Protein AF-A0A8D9CTB0-F1 (afdb_monomer)

Secondary structure (DSSP, 8-state):
----------------------TT-----PPP------------HHHHHHHHHHHHTSTTTTTT-HHHHHT--TTS-EEHHHHHTSHHHHTT---HHHHHHHHTT-SSEEEETTEEEETTTGGGTPPPHHHHHHHHHHHHHHHHHHHHHHHHHHHHHHHHHHHHHHHHHHHHHHHHHHT----

Organism: Brassica campestris (NCBI:txid3711)

Structure (mmCIF, N/CA/C/O backbone):
data_AF-A0A8D9CTB0-F1
#
_entry.id   AF-A0A8D9CTB0-F1
#
loop_
_atom_site.group_PDB
_atom_site.id
_atom_site.type_symbol
_atom_site.label_atom_id
_atom_site.label_alt_id
_atom_site.label_comp_id
_atom_site.label_asym_id
_atom_site.label_entity_id
_atom_site.label_seq_id
_atom_site.pdbx_PDB_ins_code
_atom_site.Cartn_x
_atom_site.Cartn_y
_atom_site.Cartn_z
_atom_site.occupancy
_atom_site.B_iso_or_equiv
_atom_site.auth_seq_id
_atom_site.auth_comp_id
_atom_site.auth_asym_id
_atom_site.auth_atom_id
_atom_site.pdbx_PDB_model_num
ATOM 1 N N . MET A 1 1 ? -53.483 14.620 103.302 1.00 54.09 1 MET A N 1
ATOM 2 C CA . MET A 1 1 ? -53.935 14.438 101.907 1.00 54.09 1 MET A CA 1
ATOM 3 C C . MET A 1 1 ? -53.874 15.779 101.201 1.00 54.09 1 MET A C 1
ATOM 5 O O . MET A 1 1 ? -54.688 16.622 101.531 1.00 54.09 1 MET A O 1
ATOM 9 N N . MET A 1 2 ? -52.915 15.979 100.295 1.00 44.84 2 MET A N 1
ATOM 10 C CA . MET A 1 2 ? -52.933 17.020 99.255 1.00 44.84 2 MET A CA 1
ATOM 11 C C . MET A 1 2 ? -52.039 16.508 98.115 1.00 44.84 2 MET A C 1
ATOM 13 O O . MET A 1 2 ? -50.834 16.358 98.304 1.00 44.84 2 MET A O 1
ATOM 17 N N . TYR A 1 3 ? -52.627 16.167 96.968 1.00 44.78 3 TYR A N 1
ATOM 18 C CA . TYR A 1 3 ? -51.890 15.780 95.761 1.00 44.78 3 TYR A CA 1
ATOM 19 C C . TYR A 1 3 ? -51.134 16.990 95.206 1.00 44.78 3 TYR A C 1
ATOM 21 O O . TYR A 1 3 ? -51.737 18.049 95.067 1.00 44.78 3 TYR A O 1
ATOM 29 N N . HIS A 1 4 ? -49.858 16.828 94.844 1.00 55.09 4 HIS A N 1
ATOM 30 C CA . HIS A 1 4 ? -49.162 17.759 93.952 1.00 55.09 4 HIS A CA 1
ATOM 31 C C . HIS A 1 4 ? -48.426 16.991 92.842 1.00 55.09 4 HIS A C 1
ATOM 33 O O . HIS A 1 4 ? -47.929 15.890 93.091 1.00 55.09 4 HIS A O 1
ATOM 39 N N . PRO A 1 5 ? -48.418 17.522 91.607 1.00 53.00 5 PRO A N 1
ATOM 40 C CA . PRO A 1 5 ? -48.293 16.723 90.397 1.00 53.00 5 PRO A CA 1
ATOM 41 C C . PRO A 1 5 ? -46.843 16.516 89.944 1.00 53.00 5 PRO A C 1
ATOM 43 O O . PRO A 1 5 ? -45.977 17.371 90.117 1.00 53.00 5 PRO A O 1
ATOM 46 N N . HIS A 1 6 ? -46.615 15.360 89.318 1.00 57.91 6 HIS A N 1
ATOM 47 C CA . HIS A 1 6 ? -45.384 14.973 88.630 1.00 57.91 6 HIS A CA 1
ATOM 48 C C . HIS A 1 6 ? -44.980 16.021 87.580 1.00 57.91 6 HIS A C 1
ATOM 50 O O . HIS A 1 6 ? -45.690 16.235 86.598 1.00 57.91 6 HIS A O 1
ATOM 56 N N . ARG A 1 7 ? -43.810 16.640 87.765 1.00 53.53 7 ARG A N 1
ATOM 57 C CA . ARG A 1 7 ? -43.153 17.483 86.763 1.00 53.53 7 ARG A CA 1
ATOM 58 C C . ARG A 1 7 ? -42.038 16.661 86.122 1.00 53.53 7 ARG A C 1
ATOM 60 O O . ARG A 1 7 ? -41.030 16.385 86.765 1.00 53.53 7 ARG A O 1
ATOM 67 N N . MET A 1 8 ? -42.249 16.241 84.877 1.00 61.62 8 MET A N 1
ATOM 68 C CA . MET A 1 8 ? -41.206 15.623 84.053 1.00 61.62 8 MET A CA 1
ATOM 69 C C . MET A 1 8 ? -40.037 16.610 83.860 1.00 61.62 8 MET A C 1
ATOM 71 O O . MET A 1 8 ? -40.283 17.820 83.791 1.00 61.62 8 MET A O 1
ATOM 75 N N . PRO A 1 9 ? -38.782 16.138 83.767 1.00 54.56 9 PRO A N 1
ATOM 76 C CA . PRO A 1 9 ? -37.639 17.011 83.538 1.00 54.56 9 PRO A CA 1
ATOM 77 C C . PRO A 1 9 ? -37.704 17.594 82.122 1.00 54.56 9 PRO A C 1
ATOM 79 O O . PRO A 1 9 ? -37.758 16.864 81.134 1.00 54.56 9 PRO A O 1
ATOM 82 N N . PHE A 1 10 ? -37.710 18.922 82.031 1.00 50.41 10 PHE A N 1
ATOM 83 C CA . PHE A 1 10 ? -37.548 19.631 80.769 1.00 50.41 10 PHE A CA 1
ATOM 84 C C . PHE A 1 10 ? -36.064 19.545 80.393 1.00 50.41 10 PHE A C 1
ATOM 86 O O . PHE A 1 10 ? -35.216 20.121 81.071 1.00 50.41 10 PHE A O 1
ATOM 93 N N . ILE A 1 11 ? -35.745 18.745 79.378 1.00 51.94 11 ILE A N 1
ATOM 94 C CA . ILE A 1 11 ? -34.416 18.709 78.768 1.00 51.94 11 ILE A CA 1
ATOM 95 C C . ILE A 1 11 ? -34.313 19.967 77.907 1.00 51.94 11 ILE A C 1
ATOM 97 O O . ILE A 1 11 ? -35.052 20.107 76.932 1.00 51.94 11 ILE A O 1
ATOM 101 N N . ASP A 1 12 ? -33.428 20.885 78.292 1.00 50.97 12 ASP A N 1
ATOM 102 C CA . ASP A 1 12 ? -33.089 22.053 77.482 1.00 50.97 12 ASP A CA 1
ATOM 103 C C . ASP A 1 12 ? -32.528 21.599 76.121 1.00 50.97 12 ASP A C 1
ATOM 105 O O . ASP A 1 12 ? -31.630 20.746 76.077 1.00 50.97 12 ASP A O 1
ATOM 109 N N . PRO A 1 13 ? -33.021 22.141 74.994 1.00 48.50 13 PRO A N 1
ATOM 110 C CA . PRO A 1 13 ? -32.463 21.839 73.690 1.00 48.50 13 PRO A CA 1
ATOM 111 C C . PRO A 1 13 ? -31.065 22.458 73.591 1.00 48.50 13 PRO A C 1
ATOM 113 O O . PRO A 1 13 ? -30.923 23.665 73.441 1.00 48.50 13 PRO A O 1
ATOM 116 N N . LEU A 1 14 ? -30.044 21.600 73.691 1.00 43.44 14 LEU A N 1
ATOM 117 C CA . LEU A 1 14 ? -28.715 21.742 73.090 1.00 43.44 14 LEU A CA 1
ATOM 118 C C . LEU A 1 14 ? -28.249 23.197 72.888 1.00 43.44 14 LEU A C 1
ATOM 120 O O . LEU A 1 14 ? -28.331 23.754 71.794 1.00 43.44 14 LEU A O 1
ATOM 124 N N . ALA A 1 15 ? -27.648 23.773 73.929 1.00 48.59 15 ALA A N 1
ATOM 125 C CA . ALA A 1 15 ? -26.696 24.864 73.772 1.00 48.59 15 ALA A CA 1
ATOM 126 C C . ALA A 1 15 ? -25.431 24.330 73.071 1.00 48.59 15 ALA A C 1
ATOM 128 O O . ALA A 1 15 ? -24.406 24.077 73.702 1.00 48.59 15 ALA A O 1
ATOM 129 N N . VAL A 1 16 ? -25.502 24.109 71.756 1.00 50.22 16 VAL A N 1
ATOM 130 C CA . VAL A 1 16 ? -24.299 23.944 70.936 1.00 50.22 16 VAL A CA 1
ATOM 131 C C . VAL A 1 16 ? -23.774 25.345 70.666 1.00 50.22 16 VAL A C 1
ATOM 133 O O . VAL A 1 16 ? -24.334 26.099 69.875 1.00 50.22 16 VAL A O 1
ATOM 136 N N . LEU A 1 17 ? -22.719 25.695 71.400 1.00 46.12 17 LEU A N 1
ATOM 137 C CA . LEU A 1 17 ? -21.878 26.863 71.176 1.00 46.12 17 LEU A CA 1
ATOM 138 C C . LEU A 1 17 ? -21.609 27.046 69.674 1.00 46.12 17 LEU A C 1
ATOM 140 O O . LEU A 1 17 ? -20.948 26.217 69.050 1.00 46.12 17 LEU A O 1
ATOM 144 N N . PHE A 1 18 ? -22.055 28.168 69.117 1.00 45.94 18 PHE A N 1
ATOM 145 C CA . PHE A 1 18 ? -21.483 28.697 67.885 1.00 45.94 18 PHE A CA 1
ATOM 146 C C . PHE A 1 18 ? -20.006 29.037 68.147 1.00 45.94 18 PHE A C 1
ATOM 148 O O . PHE A 1 18 ? -19.733 29.846 69.040 1.00 45.94 18 PHE A O 1
ATOM 155 N N . PRO A 1 19 ? -19.030 28.488 67.402 1.00 45.66 19 PRO A N 1
ATOM 156 C CA . PRO A 1 19 ? -17.683 29.018 67.455 1.00 45.66 19 PRO A CA 1
ATOM 157 C C . PRO A 1 19 ? -17.634 30.333 66.666 1.00 45.66 19 PRO A C 1
ATOM 159 O O . PRO A 1 19 ? -17.814 30.363 65.453 1.00 45.66 19 PRO A O 1
ATOM 162 N N . SER A 1 20 ? -17.432 31.409 67.427 1.00 50.56 20 SER A N 1
ATOM 163 C CA . SER A 1 20 ? -16.733 32.659 67.107 1.00 50.56 20 SER A CA 1
ATOM 164 C C . SER A 1 20 ? -16.574 33.021 65.622 1.00 50.56 20 SER A C 1
ATOM 166 O O . SER A 1 20 ? -15.757 32.458 64.893 1.00 50.56 20 SER A O 1
ATOM 168 N N . GLN A 1 21 ? -17.311 34.055 65.219 1.00 46.94 21 GLN A N 1
ATOM 169 C CA . GLN A 1 21 ? -17.108 34.807 63.986 1.00 46.94 21 GLN A CA 1
ATOM 170 C C . GLN A 1 21 ? -15.734 35.500 64.024 1.00 46.94 21 GLN A C 1
ATOM 172 O O . GLN A 1 21 ? -15.550 36.481 64.740 1.00 46.94 21 GLN A O 1
ATOM 177 N N . ASN A 1 22 ? -14.781 35.004 63.235 1.00 52.78 22 ASN A N 1
ATOM 178 C CA . ASN A 1 22 ? -13.634 35.790 62.782 1.00 52.78 22 ASN A CA 1
ATOM 179 C C . ASN A 1 22 ? -14.055 36.467 61.465 1.00 52.78 22 ASN A C 1
ATOM 181 O O . ASN A 1 22 ? -14.259 35.748 60.485 1.00 52.78 22 ASN A O 1
ATOM 185 N N . PRO A 1 23 ? -14.215 37.801 61.406 1.00 52.34 23 PRO A N 1
ATOM 186 C CA . PRO A 1 23 ? -14.857 38.463 60.267 1.00 52.34 23 PRO A CA 1
ATOM 187 C C . PRO A 1 23 ? -14.038 38.495 58.960 1.00 52.34 23 PRO A C 1
ATOM 189 O O . PRO A 1 23 ? -14.561 38.965 57.958 1.00 52.34 23 PRO A O 1
ATOM 192 N N . ASP A 1 24 ? -12.814 37.950 58.926 1.00 55.22 24 ASP A N 1
ATOM 193 C CA . ASP A 1 24 ? -11.909 38.032 57.760 1.00 55.22 24 ASP A CA 1
ATOM 194 C C . ASP A 1 24 ? -11.570 36.691 57.080 1.00 55.22 24 ASP A C 1
ATOM 196 O O . ASP A 1 24 ? -10.669 36.620 56.243 1.00 55.22 24 ASP A O 1
ATOM 200 N N . ARG A 1 25 ? -12.276 35.596 57.386 1.00 57.81 25 ARG A N 1
ATOM 201 C CA . ARG A 1 25 ? -12.054 34.313 56.692 1.00 57.81 25 ARG A CA 1
ATOM 202 C C . ARG A 1 25 ? -13.314 33.883 55.951 1.00 57.81 25 ARG A C 1
ATOM 204 O O . ARG A 1 25 ? -14.196 33.258 56.532 1.00 57.81 25 ARG A O 1
ATOM 211 N N . MET A 1 26 ? -13.393 34.207 54.656 1.00 58.34 26 MET A N 1
ATOM 212 C CA . MET A 1 26 ? -14.392 33.594 53.774 1.00 58.34 26 MET A CA 1
ATOM 213 C C . MET A 1 26 ? -14.297 32.061 53.878 1.00 58.34 26 MET A C 1
ATOM 215 O O . MET A 1 26 ? -13.181 31.533 53.952 1.00 58.34 26 MET A O 1
ATOM 219 N N . PRO A 1 27 ? -15.427 31.328 53.866 1.00 54.44 27 PRO A N 1
ATOM 220 C CA . PRO A 1 27 ? -15.387 29.879 53.770 1.00 54.44 27 PRO A CA 1
ATOM 221 C C . PRO A 1 27 ? -14.735 29.514 52.435 1.00 54.44 27 PRO A C 1
ATOM 223 O O . PRO A 1 27 ? -15.277 29.793 51.366 1.00 54.44 27 PRO A O 1
ATOM 226 N N . PHE A 1 28 ? -13.545 28.920 52.492 1.00 61.34 28 PHE A N 1
ATOM 227 C CA . PHE A 1 28 ? -12.915 28.319 51.326 1.00 61.34 28 PHE A CA 1
ATOM 228 C C . PHE A 1 28 ? -13.744 27.089 50.945 1.00 61.34 28 PHE A C 1
ATOM 230 O O . PHE A 1 28 ? -13.583 26.012 51.515 1.00 61.34 28 PHE A O 1
ATOM 237 N N . ILE A 1 29 ? -14.694 27.280 50.033 1.00 62.50 29 ILE A N 1
ATOM 238 C CA . ILE A 1 29 ? -15.311 26.187 49.289 1.00 62.50 29 ILE A CA 1
ATOM 239 C C . ILE A 1 29 ? -14.184 25.637 48.421 1.00 62.50 29 ILE A C 1
ATOM 241 O O . ILE A 1 29 ? -13.705 26.345 47.534 1.00 62.50 29 ILE A O 1
ATOM 245 N N . GLU A 1 30 ? -13.719 24.418 48.706 1.00 53.31 30 GLU A N 1
ATOM 246 C CA . GLU A 1 30 ? -12.803 23.736 47.795 1.00 53.31 30 GLU A CA 1
ATOM 247 C C . GLU A 1 30 ? -13.443 23.752 46.400 1.00 53.31 30 GLU A C 1
ATOM 249 O O . GLU A 1 30 ? -14.575 23.274 46.251 1.00 53.31 30 GLU A O 1
ATOM 254 N N . PRO A 1 31 ? -12.787 24.339 45.380 1.00 64.56 31 PRO A N 1
ATOM 255 C CA . PRO A 1 31 ? -13.298 24.220 44.030 1.00 64.56 31 PRO A CA 1
ATOM 256 C C . PRO A 1 31 ? -13.398 22.720 43.725 1.00 64.56 31 PRO A C 1
ATOM 258 O O . PRO A 1 31 ? -12.466 21.978 44.056 1.00 64.56 31 PRO A O 1
ATOM 261 N N . PRO A 1 32 ? -14.512 22.250 43.128 1.00 68.62 32 PRO A N 1
ATOM 262 C CA . PRO A 1 32 ? -14.620 20.857 42.724 1.00 68.62 32 PRO A CA 1
ATOM 263 C C . PRO A 1 32 ? -13.371 20.511 41.911 1.00 68.62 32 PRO A C 1
ATOM 265 O O . PRO A 1 32 ? -12.932 21.361 41.127 1.00 68.62 32 PRO A O 1
ATOM 268 N N . PRO A 1 33 ? -12.768 19.322 42.100 1.00 65.31 33 PRO A N 1
ATOM 269 C CA . PRO A 1 33 ? -11.588 18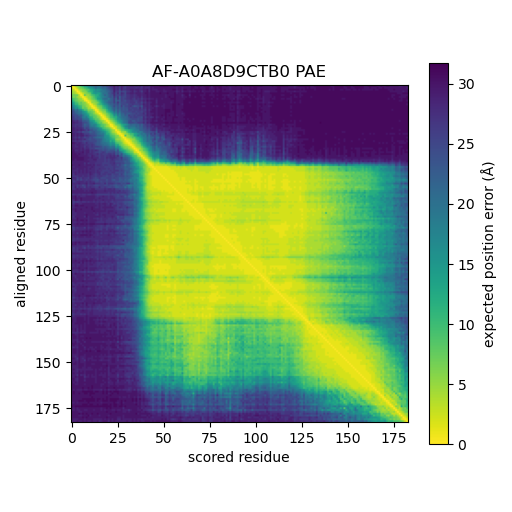.941 41.349 1.00 65.31 33 PRO A CA 1
ATOM 270 C C . PRO A 1 33 ? -11.922 19.099 39.871 1.00 65.31 33 PRO A C 1
ATOM 272 O O . PRO A 1 33 ? -12.724 18.349 39.313 1.00 65.31 33 PRO A O 1
ATOM 275 N N . VAL A 1 34 ? -11.340 20.123 39.247 1.00 63.00 34 VAL A N 1
ATOM 276 C CA . VAL A 1 34 ? -11.368 20.257 37.803 1.00 63.00 34 VAL A CA 1
ATOM 277 C C . VAL A 1 34 ? -10.652 19.008 37.331 1.00 63.00 34 VAL A C 1
ATOM 279 O O . VAL A 1 34 ? -9.447 18.858 37.543 1.00 63.00 34 VAL A O 1
ATOM 282 N N . LEU A 1 35 ? -11.404 18.071 36.754 1.00 57.00 35 LEU A N 1
ATOM 283 C CA . LEU A 1 35 ? -10.828 17.013 35.949 1.00 57.00 35 LEU A CA 1
ATOM 284 C C . LEU A 1 35 ? -10.152 17.727 34.783 1.00 57.00 35 LEU A C 1
ATOM 286 O O . LEU A 1 35 ? -10.757 17.943 33.736 1.00 57.00 35 LEU A O 1
ATOM 290 N N . ILE A 1 36 ? -8.903 18.149 34.984 1.00 55.03 36 ILE A N 1
ATOM 291 C CA . ILE A 1 36 ? -8.024 18.502 33.888 1.00 55.03 36 ILE A CA 1
ATOM 292 C C . ILE A 1 36 ? -7.836 17.182 33.160 1.00 55.03 36 ILE A C 1
ATOM 294 O O . ILE A 1 36 ? -7.042 16.321 33.550 1.00 55.03 36 ILE A O 1
ATOM 298 N N . LEU A 1 37 ? -8.671 16.979 32.144 1.00 47.66 37 LEU A N 1
ATOM 299 C CA . LEU A 1 37 ? -8.494 15.935 31.167 1.00 47.66 37 LEU A CA 1
ATOM 300 C C . LEU A 1 37 ? -7.190 16.295 30.465 1.00 47.66 37 LEU A C 1
ATOM 302 O O . LEU A 1 37 ? -7.177 17.058 29.508 1.00 47.66 37 LEU A O 1
ATOM 306 N N . ASN A 1 38 ? -6.082 15.803 31.016 1.00 50.88 38 ASN A N 1
ATOM 307 C CA . ASN A 1 38 ? -4.779 15.803 30.378 1.00 50.88 38 ASN A CA 1
ATOM 308 C C . ASN A 1 38 ? -4.952 15.018 29.074 1.00 50.88 38 ASN A C 1
ATOM 310 O O . ASN A 1 38 ? -4.831 13.792 29.048 1.00 50.88 38 ASN A O 1
ATOM 314 N N . GLN A 1 39 ? -5.361 15.722 28.022 1.00 49.69 39 GLN A N 1
ATOM 315 C CA . GLN A 1 39 ? -5.723 15.181 26.719 1.00 49.69 39 GLN A CA 1
ATOM 316 C C . GLN A 1 39 ? -4.549 15.256 25.736 1.00 49.69 39 GLN A C 1
ATOM 318 O O . GLN A 1 39 ? -4.744 15.118 24.540 1.00 49.69 39 GLN A O 1
ATOM 323 N N . ASP A 1 40 ? -3.319 15.319 26.250 1.00 50.53 40 ASP A N 1
ATOM 324 C CA . ASP A 1 40 ? -2.101 14.923 25.530 1.00 50.53 40 ASP A CA 1
ATOM 325 C C . ASP A 1 40 ? -1.824 13.412 25.671 1.00 50.53 40 ASP A C 1
ATOM 327 O O . ASP A 1 40 ? -0.687 12.933 25.731 1.00 50.53 40 ASP A O 1
ATOM 331 N N . LYS A 1 41 ? -2.885 12.598 25.731 1.00 56.50 41 LYS A N 1
ATOM 332 C CA . LYS A 1 41 ? -2.748 11.143 25.644 1.00 56.50 41 LYS A CA 1
ATOM 333 C C . LYS A 1 41 ? -2.502 10.794 24.185 1.00 56.50 41 LYS A C 1
ATOM 335 O O . LYS A 1 41 ? -3.439 10.753 23.392 1.00 56.50 41 LYS A O 1
ATOM 340 N N . LYS A 1 42 ? -1.242 10.506 23.833 1.00 60.78 42 LYS A N 1
ATOM 341 C CA . LYS A 1 42 ? -0.892 9.795 22.591 1.00 60.78 42 LYS A CA 1
ATOM 342 C C . LYS A 1 42 ? -1.938 8.700 22.365 1.00 60.78 42 LYS A C 1
ATOM 344 O O . LYS A 1 42 ? -2.056 7.809 23.205 1.00 60.78 42 LYS A O 1
ATOM 349 N N . ALA A 1 43 ? -2.691 8.788 21.265 1.00 75.75 43 ALA A N 1
ATOM 350 C CA . ALA A 1 43 ? -3.710 7.793 20.943 1.00 75.75 43 ALA A CA 1
ATOM 351 C C . ALA A 1 43 ? -3.116 6.375 21.072 1.00 75.75 43 ALA A C 1
ATOM 353 O O . ALA A 1 43 ? -1.955 6.184 20.672 1.00 75.75 43 ALA A O 1
ATOM 354 N N . PRO A 1 44 ? -3.865 5.401 21.622 1.00 91.25 44 PRO A N 1
ATOM 355 C CA . PRO A 1 44 ? -3.395 4.027 21.742 1.00 91.25 44 PRO A CA 1
ATOM 356 C C . PRO A 1 44 ? -2.851 3.514 20.406 1.00 91.25 44 PRO A C 1
ATOM 358 O O . PRO A 1 44 ? -3.385 3.842 19.344 1.00 91.25 44 PRO A O 1
ATOM 361 N N . LEU A 1 45 ? -1.791 2.701 20.438 1.00 94.31 45 LEU A N 1
ATOM 362 C CA . LEU A 1 45 ? -1.152 2.185 19.220 1.00 94.31 45 LEU A CA 1
ATOM 363 C C . LEU A 1 45 ? -2.165 1.502 18.286 1.00 94.31 45 LEU A C 1
ATOM 365 O O . LEU A 1 45 ? -2.146 1.757 17.085 1.00 94.31 45 LEU A O 1
ATOM 369 N N . LYS A 1 46 ? -3.096 0.718 18.848 1.00 95.62 46 LYS A N 1
ATOM 370 C CA . LYS A 1 46 ? -4.183 0.075 18.094 1.00 95.62 46 LYS A CA 1
ATOM 371 C C . LYS A 1 46 ? -5.047 1.085 17.333 1.00 95.62 46 LYS A C 1
ATOM 373 O O . LYS A 1 46 ? -5.325 0.884 16.158 1.00 95.62 46 LYS A O 1
ATOM 378 N N . THR A 1 47 ? -5.395 2.211 17.956 1.00 95.75 47 THR A N 1
ATOM 379 C CA . THR A 1 47 ? -6.152 3.294 17.309 1.00 95.75 47 THR A CA 1
ATOM 380 C C . THR A 1 47 ? -5.365 3.925 16.163 1.00 95.75 47 THR A C 1
ATOM 382 O O . THR A 1 47 ? -5.924 4.198 15.107 1.00 95.75 47 THR A O 1
ATOM 385 N N . LYS A 1 48 ? -4.050 4.121 16.327 1.00 96.81 48 LYS A N 1
ATOM 386 C CA . LYS A 1 48 ? -3.196 4.649 15.250 1.00 96.81 48 LYS A CA 1
ATOM 387 C C . LYS A 1 48 ? -3.127 3.698 14.058 1.00 96.81 48 LYS A C 1
ATOM 389 O O . LYS A 1 48 ? -3.237 4.149 12.923 1.00 96.81 48 LYS A O 1
ATOM 394 N N . ILE A 1 49 ? -2.969 2.402 14.322 1.00 97.56 49 ILE A N 1
ATOM 395 C CA . ILE A 1 49 ? -2.978 1.352 13.297 1.00 97.56 49 ILE A CA 1
ATOM 396 C C . ILE A 1 49 ? -4.317 1.355 12.557 1.00 97.56 49 ILE A C 1
ATOM 398 O O . ILE A 1 49 ? -4.335 1.440 11.331 1.00 97.56 49 ILE A O 1
ATOM 402 N N . LEU A 1 50 ? -5.422 1.325 13.303 1.00 97.19 50 LEU A N 1
ATOM 403 C CA . LEU A 1 50 ? -6.773 1.331 12.758 1.00 97.19 50 LEU A CA 1
ATOM 404 C C . LEU A 1 50 ? -7.006 2.540 11.845 1.00 97.19 50 LEU A C 1
ATOM 406 O O . LEU A 1 50 ? -7.401 2.369 10.695 1.00 97.19 50 LEU A O 1
ATOM 410 N N . ASN A 1 51 ? -6.700 3.747 12.326 1.00 97.19 51 ASN A N 1
ATOM 411 C CA . ASN A 1 51 ? -6.861 4.976 11.550 1.00 97.19 51 ASN A CA 1
ATOM 412 C C . ASN A 1 51 ? -6.010 4.957 10.276 1.00 97.19 51 ASN A C 1
ATOM 414 O O . ASN A 1 51 ? -6.464 5.389 9.220 1.00 97.19 51 ASN A O 1
ATOM 418 N N . GLN A 1 52 ? -4.782 4.438 10.359 1.00 97.81 52 GLN A N 1
ATOM 419 C CA . GLN A 1 52 ? -3.888 4.375 9.209 1.00 97.81 52 GLN A CA 1
ATOM 420 C C . GLN A 1 52 ? -4.398 3.406 8.136 1.00 97.81 52 GLN A C 1
ATOM 422 O O . GLN A 1 52 ? -4.349 3.733 6.951 1.00 97.81 52 GLN A O 1
ATOM 427 N N . VAL A 1 53 ? -4.902 2.238 8.539 1.00 97.75 53 VAL A N 1
ATOM 428 C CA . VAL A 1 53 ? -5.485 1.252 7.616 1.00 97.75 53 VAL A CA 1
ATOM 429 C C . VAL A 1 53 ? -6.796 1.766 7.018 1.00 97.75 53 VAL A C 1
ATOM 431 O O . VAL A 1 53 ? -6.987 1.665 5.808 1.00 97.75 53 VAL A O 1
ATOM 434 N N . GLN A 1 54 ? -7.669 2.368 7.833 1.00 97.50 54 GLN A N 1
ATOM 435 C CA . GLN A 1 54 ? -8.907 2.990 7.352 1.00 97.50 54 GLN A CA 1
ATOM 436 C C . GLN A 1 54 ? -8.632 4.073 6.319 1.00 97.50 54 GLN A C 1
ATOM 438 O O . GLN A 1 54 ? -9.320 4.128 5.307 1.00 97.50 54 GLN A O 1
ATOM 443 N N . TYR A 1 55 ? -7.608 4.896 6.545 1.00 97.44 55 TYR A N 1
ATOM 444 C CA . TYR A 1 55 ? -7.200 5.913 5.586 1.00 97.44 55 TYR A CA 1
ATOM 445 C C . TYR A 1 55 ? -6.737 5.304 4.258 1.00 97.44 55 TYR A C 1
ATOM 447 O O . TYR A 1 55 ? -7.154 5.769 3.206 1.00 97.44 55 TYR A O 1
ATOM 455 N N . TYR A 1 56 ? -5.912 4.250 4.271 1.00 97.56 56 TYR A N 1
ATOM 456 C CA . TYR A 1 56 ? -5.484 3.614 3.018 1.00 97.56 56 TYR A CA 1
ATOM 457 C C . TYR A 1 56 ? -6.659 3.061 2.205 1.00 97.56 56 TYR A C 1
ATOM 459 O O . TYR A 1 56 ? -6.653 3.130 0.978 1.00 97.56 56 TYR A O 1
ATOM 467 N N . LEU A 1 57 ? -7.673 2.543 2.896 1.00 97.25 57 LEU A N 1
ATOM 468 C CA . LEU A 1 57 ? -8.869 1.959 2.302 1.00 97.25 57 LEU A CA 1
ATOM 469 C C . LEU A 1 57 ? -10.057 2.943 2.251 1.00 97.25 57 LEU A C 1
ATOM 471 O O . LEU A 1 57 ? -11.199 2.499 2.119 1.00 97.25 57 LEU A O 1
ATOM 475 N N . SER A 1 58 ? -9.827 4.255 2.373 1.00 96.56 58 SER A N 1
ATOM 476 C CA . SER A 1 58 ? -10.883 5.277 2.348 1.00 96.56 58 SER A CA 1
ATOM 477 C C . SER A 1 58 ? -11.253 5.710 0.924 1.00 96.56 58 SER A C 1
ATOM 479 O O . SER A 1 58 ? -10.478 5.528 -0.017 1.00 96.56 58 SER A O 1
ATOM 481 N N . GLU A 1 59 ? -12.422 6.342 0.763 1.00 96.25 59 GLU A N 1
ATOM 482 C CA . GLU A 1 59 ? -12.837 6.936 -0.522 1.00 96.25 59 GLU A CA 1
ATOM 483 C C . GLU A 1 59 ? -11.929 8.088 -0.981 1.00 96.25 59 GLU A C 1
ATOM 485 O O . GLU A 1 59 ? -11.906 8.391 -2.170 1.00 96.25 59 GLU A O 1
ATOM 490 N N . ASP A 1 60 ? -11.147 8.690 -0.081 1.00 96.12 60 ASP A N 1
ATOM 491 C CA . ASP A 1 60 ? -10.210 9.764 -0.427 1.00 96.12 60 ASP A CA 1
ATOM 492 C C . ASP A 1 60 ? -8.899 9.217 -1.016 1.00 96.12 60 ASP A C 1
ATOM 494 O O . ASP A 1 60 ? -8.314 9.815 -1.924 1.00 96.12 60 ASP A O 1
ATOM 498 N N . ASN A 1 61 ? -8.423 8.073 -0.507 1.00 97.00 61 ASN A N 1
ATOM 499 C CA . ASN A 1 61 ? -7.157 7.477 -0.940 1.00 97.00 61 ASN A CA 1
ATOM 500 C C . ASN A 1 61 ? -7.337 6.554 -2.151 1.00 97.00 61 ASN A C 1
ATOM 502 O O . ASN A 1 61 ? -6.593 6.663 -3.126 1.00 97.00 61 ASN A O 1
ATOM 506 N N . LEU A 1 62 ? -8.346 5.675 -2.120 1.00 95.75 62 LEU A N 1
ATOM 507 C CA . LEU A 1 62 ? -8.536 4.630 -3.129 1.00 95.75 62 LEU A CA 1
ATOM 508 C C . LEU A 1 62 ? -8.574 5.131 -4.584 1.00 95.75 62 LEU A C 1
ATOM 510 O O . LEU A 1 62 ? -7.920 4.502 -5.411 1.00 95.75 62 LEU A O 1
ATOM 514 N N . PRO A 1 63 ? -9.251 6.239 -4.952 1.00 94.19 63 PRO A N 1
ATOM 515 C CA . PRO A 1 63 ? -9.262 6.710 -6.338 1.00 94.19 63 PRO A CA 1
ATOM 516 C C . PRO A 1 63 ? -7.858 6.962 -6.903 1.00 94.19 63 PRO A C 1
ATOM 518 O O . PRO A 1 63 ? -7.607 6.683 -8.076 1.00 94.19 63 PRO A O 1
ATOM 521 N N . ASN A 1 64 ? -6.956 7.460 -6.055 1.00 94.44 64 ASN A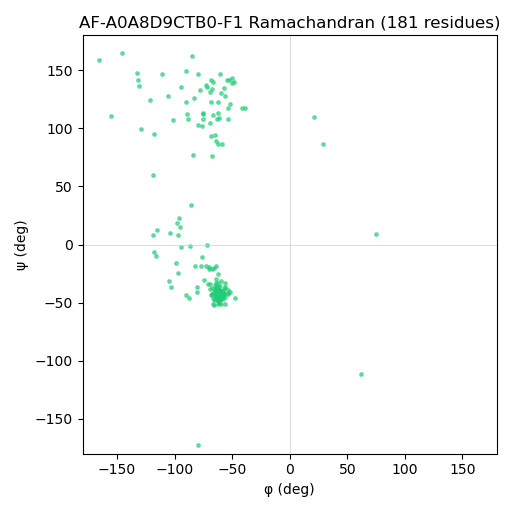 N 1
ATOM 522 C CA . ASN A 1 64 ? -5.622 7.917 -6.430 1.00 94.44 64 ASN A CA 1
ATOM 523 C C . ASN A 1 64 ? -4.544 6.849 -6.203 1.00 94.44 64 ASN A C 1
ATOM 525 O O . ASN A 1 64 ? -3.504 6.863 -6.861 1.00 94.44 64 ASN A O 1
ATOM 529 N N . ASP A 1 65 ? -4.781 5.907 -5.292 1.00 95.19 65 ASP A N 1
ATOM 530 C CA . ASP A 1 65 ? -3.822 4.867 -4.934 1.00 95.19 65 ASP A CA 1
ATOM 531 C C . ASP A 1 65 ? -3.896 3.677 -5.901 1.00 95.19 65 ASP A C 1
ATOM 533 O O . ASP A 1 65 ? -4.474 2.619 -5.634 1.00 95.19 65 ASP A O 1
ATOM 537 N N . VAL A 1 66 ? -3.305 3.877 -7.081 1.00 91.50 66 VAL A N 1
ATOM 538 C CA . VAL A 1 66 ? -3.190 2.848 -8.125 1.00 91.50 66 VAL A CA 1
ATOM 539 C C . VAL A 1 66 ? -2.444 1.622 -7.597 1.00 91.50 66 VAL A C 1
ATOM 541 O O . VAL A 1 66 ? -2.841 0.499 -7.899 1.00 91.50 66 VAL A O 1
ATOM 544 N N . TYR A 1 67 ? -1.401 1.819 -6.785 1.00 92.06 67 TYR A N 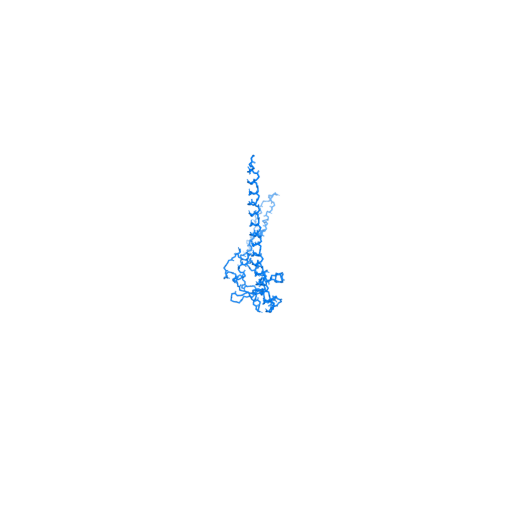1
ATOM 545 C CA . TYR A 1 67 ? -0.577 0.731 -6.260 1.00 92.06 67 TYR A CA 1
ATOM 546 C C . TYR A 1 67 ? -1.388 -0.205 -5.362 1.00 92.06 67 TYR A C 1
ATOM 548 O O . TYR A 1 67 ? -1.380 -1.417 -5.572 1.00 92.06 67 TYR A O 1
ATOM 556 N N . LEU A 1 68 ? -2.163 0.348 -4.426 1.00 95.25 68 LEU A N 1
ATOM 557 C CA . LEU A 1 68 ? -3.046 -0.450 -3.581 1.00 95.25 68 LEU A CA 1
ATOM 558 C C . LEU A 1 68 ? -4.120 -1.161 -4.417 1.00 95.25 68 LEU A C 1
ATOM 560 O O . LEU A 1 68 ? -4.345 -2.358 -4.237 1.00 95.25 68 LEU A O 1
ATOM 564 N N . ARG A 1 69 ? -4.747 -0.467 -5.375 1.00 94.75 69 ARG A N 1
ATOM 565 C CA . ARG A 1 69 ? -5.800 -1.045 -6.231 1.00 94.75 69 ARG A CA 1
ATOM 566 C C . ARG A 1 69 ? -5.312 -2.186 -7.127 1.00 94.75 69 ARG A C 1
ATOM 568 O O . ARG A 1 69 ? -6.073 -3.123 -7.371 1.00 94.75 69 ARG A O 1
ATOM 575 N N . LYS A 1 70 ? -4.058 -2.148 -7.590 1.00 92.62 70 LYS A N 1
ATOM 576 C CA . LYS A 1 70 ? -3.444 -3.256 -8.345 1.00 92.62 70 LYS A CA 1
ATOM 577 C C . LYS A 1 70 ? -3.308 -4.528 -7.508 1.00 92.62 70 LYS A C 1
ATOM 579 O O . LYS A 1 70 ? -3.367 -5.616 -8.069 1.00 92.62 70 LYS A O 1
ATOM 584 N N . CYS A 1 71 ? -3.152 -4.391 -6.193 1.00 93.06 71 CYS A N 1
ATOM 585 C CA . CYS A 1 71 ? -3.003 -5.511 -5.265 1.00 93.06 71 CYS A CA 1
ATOM 586 C C . CYS A 1 71 ? -4.317 -5.961 -4.613 1.00 93.06 71 CYS A C 1
ATOM 588 O O . CYS A 1 71 ? -4.309 -6.928 -3.855 1.00 93.06 71 CYS A O 1
ATOM 590 N N . MET A 1 72 ? -5.438 -5.295 -4.906 1.00 95.25 72 MET A N 1
ATOM 591 C CA . MET A 1 72 ? -6.760 -5.826 -4.579 1.00 95.25 72 MET A CA 1
ATOM 592 C C . MET A 1 72 ? -7.058 -7.051 -5.439 1.00 95.25 72 MET A C 1
ATOM 594 O O . MET A 1 72 ? -6.765 -7.038 -6.633 1.00 95.25 72 MET A O 1
ATOM 598 N N . ASN A 1 73 ? -7.702 -8.062 -4.868 1.00 94.56 73 ASN A N 1
ATOM 599 C CA . ASN A 1 73 ? -8.316 -9.140 -5.638 1.00 94.56 73 ASN A CA 1
ATOM 600 C C . ASN A 1 73 ? -9.681 -8.702 -6.218 1.00 94.56 73 ASN A C 1
ATOM 602 O O . ASN A 1 73 ? -10.054 -7.525 -6.159 1.00 94.56 73 ASN A O 1
ATOM 606 N N . ASP A 1 74 ? -10.422 -9.633 -6.817 1.00 94.06 74 ASP A N 1
ATOM 607 C CA . ASP A 1 74 ? -11.716 -9.344 -7.460 1.00 94.06 74 ASP A CA 1
ATOM 608 C C . ASP A 1 74 ? -12.827 -9.007 -6.455 1.00 94.06 74 ASP A C 1
ATOM 610 O O . ASP A 1 74 ? -13.807 -8.340 -6.784 1.00 94.06 74 ASP A O 1
ATOM 614 N N . GLU A 1 75 ? -12.633 -9.392 -5.196 1.00 95.38 75 GLU A N 1
ATOM 615 C CA . GLU A 1 75 ? -13.515 -9.084 -4.073 1.00 95.38 75 GLU A CA 1
ATOM 616 C C . GLU A 1 75 ? -13.041 -7.862 -3.261 1.00 95.38 75 GLU A C 1
ATOM 618 O O . GLU A 1 75 ? -13.589 -7.561 -2.196 1.00 95.38 75 GLU A O 1
ATOM 623 N N . GLY A 1 76 ? -12.025 -7.141 -3.752 1.00 95.12 76 GLY A N 1
ATOM 624 C CA . GLY A 1 76 ? -11.488 -5.932 -3.124 1.00 95.12 76 GLY A CA 1
ATOM 625 C C . GLY A 1 76 ? -10.620 -6.172 -1.889 1.00 95.12 76 GLY A C 1
ATOM 626 O O . GLY A 1 76 ? -10.276 -5.209 -1.201 1.00 95.12 76 GLY A O 1
ATOM 627 N N . PHE A 1 77 ? -10.272 -7.424 -1.597 1.00 97.81 77 PHE A N 1
ATOM 628 C CA . PHE A 1 77 ? -9.385 -7.792 -0.501 1.00 97.81 77 PHE A CA 1
ATOM 629 C C . PHE A 1 77 ? -7.918 -7.593 -0.859 1.00 97.81 77 PHE A C 1
ATOM 631 O O . PHE A 1 77 ? -7.504 -7.776 -2.003 1.00 97.81 77 PHE A O 1
ATOM 6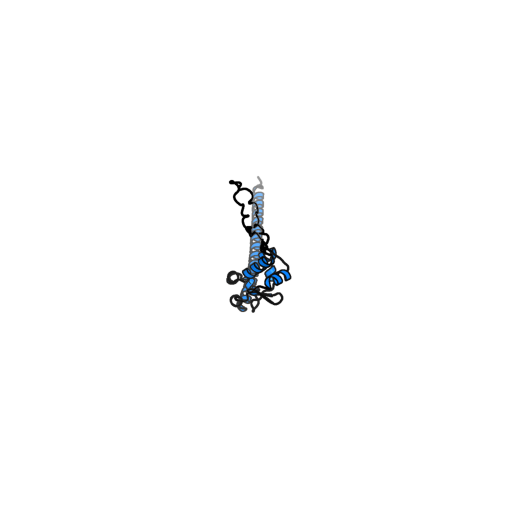38 N N . VAL A 1 78 ? -7.135 -7.228 0.153 1.00 97.56 78 VAL A N 1
ATOM 639 C CA . VAL A 1 78 ? -5.689 -7.034 0.073 1.00 97.56 78 VAL A CA 1
ATOM 640 C C . VAL A 1 78 ? -5.024 -7.779 1.225 1.00 97.56 78 VAL A C 1
ATOM 642 O O . VAL A 1 78 ? -5.475 -7.695 2.369 1.00 97.56 78 VAL A O 1
ATOM 645 N N . HIS A 1 79 ? -3.923 -8.474 0.944 1.00 97.56 79 HIS A N 1
ATOM 646 C CA . HIS A 1 79 ? -3.176 -9.203 1.965 1.00 97.56 79 HIS A CA 1
ATOM 647 C C . HIS A 1 79 ? -2.518 -8.254 2.980 1.00 97.56 79 HIS A C 1
ATOM 649 O O . HIS A 1 79 ? -1.939 -7.221 2.623 1.00 97.56 79 HIS A O 1
ATOM 655 N N . ILE A 1 80 ? -2.546 -8.624 4.260 1.00 97.00 80 ILE A N 1
ATOM 656 C CA . ILE A 1 80 ? -2.032 -7.787 5.348 1.00 97.00 80 ILE A CA 1
ATOM 657 C C . ILE A 1 80 ? -0.536 -7.520 5.222 1.00 97.00 80 ILE A C 1
ATOM 659 O O . ILE A 1 80 ? -0.073 -6.438 5.568 1.00 97.00 80 ILE A O 1
ATOM 663 N N . GLU A 1 81 ? 0.220 -8.482 4.694 1.00 96.06 81 GLU A N 1
ATOM 664 C CA . GLU A 1 81 ? 1.663 -8.346 4.499 1.00 96.06 81 GLU A CA 1
ATOM 665 C C . GLU A 1 81 ? 1.982 -7.193 3.543 1.00 96.06 81 GLU A C 1
ATOM 667 O O . GLU A 1 81 ? 2.828 -6.349 3.846 1.00 96.06 81 GLU A O 1
ATOM 672 N N . PHE A 1 82 ? 1.215 -7.077 2.455 1.00 96.38 82 PHE A N 1
ATOM 673 C CA . PHE A 1 82 ? 1.323 -5.965 1.519 1.00 96.38 82 PHE A CA 1
ATOM 674 C C . PHE A 1 82 ? 1.011 -4.629 2.203 1.00 96.38 82 PHE A C 1
ATOM 676 O O . PHE A 1 82 ? 1.828 -3.710 2.148 1.00 96.38 82 PHE A O 1
ATOM 683 N N . ILE A 1 83 ? -0.109 -4.534 2.925 1.00 96.38 83 ILE A N 1
ATOM 684 C CA . ILE A 1 83 ? -0.494 -3.316 3.658 1.00 96.38 83 ILE A CA 1
ATOM 685 C C . ILE A 1 83 ? 0.553 -2.939 4.721 1.00 96.38 83 ILE A C 1
ATOM 687 O O . ILE A 1 83 ? 0.896 -1.766 4.879 1.00 96.38 83 ILE A O 1
ATOM 691 N N . SER A 1 84 ? 1.127 -3.926 5.413 1.00 95.50 84 SER A N 1
ATOM 692 C CA . SER A 1 84 ? 2.155 -3.726 6.443 1.00 95.50 84 SER A CA 1
ATOM 693 C C . SER A 1 84 ? 3.478 -3.178 5.893 1.00 95.50 84 SER A C 1
ATOM 695 O O . SER A 1 84 ? 4.254 -2.578 6.637 1.00 95.50 84 SER A O 1
ATOM 697 N N . SER A 1 85 ? 3.724 -3.321 4.584 1.00 96.00 85 SER A N 1
ATOM 698 C CA . SER A 1 85 ? 4.911 -2.772 3.921 1.00 96.00 85 SER A CA 1
ATOM 699 C C . SER A 1 85 ? 4.859 -1.247 3.758 1.00 96.00 85 SER A C 1
ATOM 701 O O . SER A 1 85 ? 5.902 -0.615 3.577 1.00 96.00 85 SER A O 1
ATOM 703 N N . PHE A 1 86 ? 3.672 -0.635 3.860 1.00 96.69 86 PHE A N 1
ATOM 704 C CA . PHE A 1 86 ? 3.487 0.788 3.593 1.00 96.69 86 PHE A CA 1
ATOM 705 C C . PHE A 1 86 ? 4.155 1.626 4.679 1.00 96.69 86 PHE A C 1
ATOM 707 O O . PHE A 1 86 ? 3.897 1.436 5.867 1.00 96.69 86 PHE A O 1
ATOM 714 N N . ASN A 1 87 ? 4.950 2.618 4.274 1.00 96.75 87 ASN A N 1
ATOM 715 C CA . ASN A 1 87 ? 5.847 3.370 5.158 1.00 96.75 87 ASN A CA 1
ATOM 716 C C . ASN A 1 87 ? 5.200 3.854 6.468 1.00 96.75 87 ASN A C 1
ATOM 718 O O . ASN A 1 87 ? 5.786 3.669 7.534 1.00 96.75 87 ASN A O 1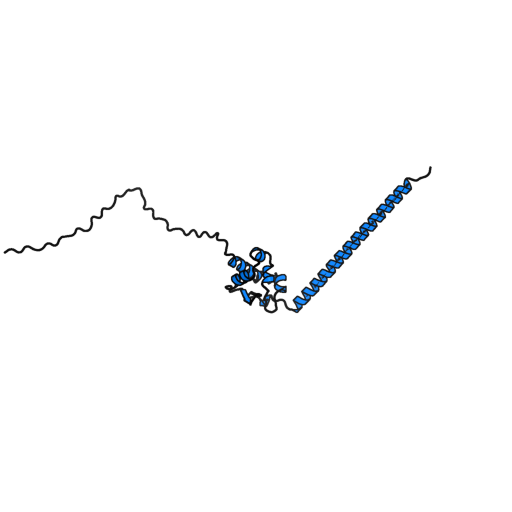
ATOM 722 N N . LYS A 1 88 ? 3.988 4.432 6.424 1.00 96.75 88 LYS A N 1
ATOM 723 C CA . LYS A 1 88 ? 3.337 4.958 7.641 1.00 96.75 88 LYS A CA 1
ATOM 724 C C . LYS A 1 88 ? 2.873 3.852 8.589 1.00 96.75 88 LYS A C 1
ATOM 726 O O . LYS A 1 88 ? 2.925 4.042 9.797 1.00 96.75 88 LYS A O 1
ATOM 731 N N . LEU A 1 89 ? 2.437 2.706 8.063 1.00 97.31 89 LEU A N 1
ATOM 732 C CA . LEU A 1 89 ? 2.004 1.582 8.895 1.00 97.31 89 LEU A CA 1
ATOM 733 C C . LEU A 1 89 ? 3.207 0.784 9.402 1.00 97.31 89 LEU A C 1
ATOM 735 O O . LEU A 1 89 ? 3.266 0.467 10.586 1.00 97.31 89 LEU A O 1
ATOM 739 N N . LYS A 1 90 ? 4.210 0.578 8.542 1.00 97.06 90 LYS A N 1
ATOM 740 C CA . LYS A 1 90 ? 5.496 -0.037 8.879 1.00 97.06 90 LYS A CA 1
ATOM 741 C C . LYS A 1 90 ? 6.211 0.689 10.020 1.00 97.06 90 LYS A C 1
ATOM 743 O O . LYS A 1 90 ? 6.812 0.048 10.875 1.00 97.06 90 LYS A O 1
ATOM 748 N N . ALA A 1 91 ? 6.113 2.020 10.062 1.00 97.12 91 ALA A N 1
ATOM 749 C CA . ALA A 1 91 ? 6.648 2.835 11.152 1.00 97.12 91 ALA A CA 1
ATOM 750 C C . ALA A 1 91 ? 5.915 2.635 12.495 1.00 97.12 91 ALA A C 1
ATOM 752 O O . ALA A 1 91 ? 6.471 2.952 13.544 1.00 97.12 91 ALA A O 1
ATOM 753 N N . LEU A 1 92 ? 4.677 2.128 12.480 1.00 96.38 92 LEU A N 1
ATOM 754 C CA . LEU A 1 92 ? 3.908 1.813 13.687 1.00 96.38 92 LEU A CA 1
ATOM 755 C C . LEU A 1 92 ? 4.144 0.372 14.146 1.00 96.38 92 LEU A C 1
ATOM 757 O O . LEU A 1 92 ? 4.266 0.129 15.345 1.00 96.38 92 LEU A O 1
ATOM 761 N N . THR A 1 93 ? 4.161 -0.584 13.213 1.00 96.12 93 THR A N 1
ATOM 762 C CA . THR A 1 93 ? 4.384 -2.005 13.499 1.00 96.12 93 THR A CA 1
ATOM 763 C C . THR A 1 93 ? 4.697 -2.802 12.230 1.00 96.12 93 THR A C 1
ATOM 765 O O . THR A 1 93 ? 4.326 -2.418 11.125 1.00 96.12 93 THR A O 1
ATOM 768 N N . SER A 1 94 ? 5.332 -3.962 12.396 1.00 93.50 94 SER A N 1
ATOM 769 C CA . SER A 1 94 ? 5.456 -5.001 11.358 1.00 93.50 94 SER A CA 1
ATOM 770 C C . SER A 1 94 ? 4.796 -6.322 11.777 1.00 93.50 94 SER A C 1
ATOM 772 O O . SER A 1 94 ? 4.943 -7.336 11.106 1.00 93.50 94 SER A O 1
ATOM 774 N N . ASN A 1 95 ? 4.076 -6.332 12.904 1.00 95.75 95 ASN A N 1
ATOM 775 C CA . ASN A 1 95 ? 3.402 -7.520 13.413 1.00 95.75 95 ASN A CA 1
ATOM 776 C C . ASN A 1 95 ? 1.989 -7.627 12.818 1.00 95.75 95 ASN A C 1
ATOM 778 O O . ASN A 1 95 ? 1.093 -6.882 13.216 1.00 95.75 95 ASN A O 1
ATOM 782 N N . ALA A 1 96 ? 1.789 -8.589 11.914 1.00 95.88 96 ALA A N 1
ATOM 783 C CA . ALA A 1 96 ? 0.503 -8.846 11.269 1.00 95.88 96 ALA A CA 1
ATOM 784 C C . ALA A 1 96 ? -0.634 -9.127 12.267 1.00 95.88 96 ALA A C 1
ATOM 786 O O . ALA A 1 96 ? -1.718 -8.570 12.115 1.00 95.88 96 ALA A O 1
ATOM 787 N N . GLN A 1 97 ? -0.382 -9.914 13.320 1.00 96.38 97 GLN A N 1
ATOM 788 C CA . GLN A 1 97 ? -1.394 -10.237 14.335 1.00 96.38 97 GLN A CA 1
ATOM 789 C C . GLN A 1 97 ? -1.858 -8.984 15.075 1.00 96.38 97 GLN A C 1
ATOM 791 O O . GLN A 1 97 ? -3.054 -8.764 15.231 1.00 96.38 97 GLN A O 1
ATOM 796 N N . LEU A 1 98 ? -0.923 -8.100 15.442 1.00 96.62 98 LEU A N 1
ATOM 797 C CA . LEU A 1 98 ? -1.275 -6.832 16.083 1.00 96.62 98 LEU A CA 1
ATOM 798 C C . LEU A 1 98 ? -2.125 -5.946 15.164 1.00 96.62 98 LEU A C 1
ATOM 800 O O . LEU A 1 98 ? -3.010 -5.238 15.650 1.00 96.62 98 LEU A O 1
ATOM 804 N N . ILE A 1 99 ? -1.855 -5.959 13.855 1.00 97.69 99 ILE A N 1
ATOM 805 C CA . ILE A 1 99 ? -2.672 -5.212 12.897 1.00 97.69 99 ILE A CA 1
ATOM 806 C C . ILE A 1 99 ? -4.083 -5.803 12.862 1.00 97.69 99 ILE A C 1
ATOM 808 O O . ILE A 1 99 ? -5.030 -5.064 13.102 1.00 97.69 99 ILE A O 1
ATOM 812 N N . LEU A 1 100 ? -4.231 -7.116 12.666 1.00 97.25 100 LEU A N 1
ATOM 813 C CA . LEU A 1 100 ? -5.536 -7.794 12.643 1.00 97.25 100 LEU A CA 1
ATOM 814 C C . LEU A 1 100 ? -6.338 -7.545 13.933 1.00 97.25 100 LEU A C 1
ATOM 816 O O . LEU A 1 100 ? -7.499 -7.139 13.877 1.00 97.25 100 LEU A O 1
ATOM 820 N N . ASP A 1 101 ? -5.691 -7.663 15.092 1.00 96.56 101 ASP A N 1
ATOM 821 C CA . ASP A 1 101 ? -6.282 -7.379 16.404 1.00 96.56 101 ASP A CA 1
ATOM 822 C C . ASP A 1 101 ? -6.718 -5.921 16.582 1.00 96.56 101 ASP A C 1
ATOM 824 O O . ASP A 1 101 ? -7.558 -5.625 17.430 1.00 96.56 101 ASP A O 1
ATOM 828 N N . SER A 1 102 ? -6.106 -4.989 15.850 1.00 96.88 102 SER A N 1
ATOM 829 C CA . SER A 1 102 ? -6.483 -3.571 15.872 1.00 96.88 102 SER A CA 1
ATOM 830 C C . SER A 1 102 ? -7.672 -3.272 14.956 1.00 96.88 102 SER A C 1
ATOM 832 O O . SER A 1 102 ? -8.304 -2.232 15.113 1.00 96.88 102 SER A O 1
ATOM 834 N N . LEU A 1 103 ? -7.969 -4.161 14.003 1.00 96.88 103 LEU A N 1
ATOM 835 C CA . LEU A 1 103 ? -9.034 -4.010 13.008 1.00 96.88 103 LEU A CA 1
ATOM 836 C C . LEU A 1 103 ? -10.319 -4.761 13.376 1.00 96.88 103 LEU A C 1
ATOM 838 O O . LEU A 1 103 ? -11.361 -4.485 12.790 1.00 96.88 103 LEU A O 1
ATOM 842 N N . ARG A 1 104 ? -10.253 -5.694 14.332 1.00 92.62 104 ARG A N 1
ATOM 843 C CA . ARG A 1 104 ? -11.341 -6.624 14.673 1.00 92.62 104 ARG A CA 1
ATOM 844 C C . ARG A 1 104 ? -12.676 -5.942 14.990 1.00 92.62 104 ARG A C 1
ATOM 846 O O . ARG A 1 104 ? -13.710 -6.430 14.549 1.00 92.62 104 ARG A O 1
ATOM 853 N N . ASP A 1 105 ? -12.630 -4.813 15.692 1.00 90.50 105 ASP A N 1
ATOM 854 C CA . ASP A 1 105 ? -13.815 -4.057 16.127 1.00 90.50 105 ASP A CA 1
ATOM 855 C C . ASP A 1 105 ? -14.172 -2.911 15.160 1.00 90.50 105 ASP A C 1
ATOM 857 O O . ASP A 1 105 ? -14.893 -1.982 15.515 1.00 90.50 105 ASP A O 1
ATOM 861 N N . SER A 1 106 ? -13.618 -2.915 13.942 1.00 95.50 106 SER A N 1
ATOM 862 C CA . SER A 1 106 ? -13.891 -1.877 12.951 1.00 95.50 106 SER A CA 1
ATOM 863 C C . SER A 1 106 ? -15.180 -2.142 12.176 1.00 95.50 106 SER A C 1
ATOM 865 O O . SER A 1 106 ? -15.308 -3.145 11.468 1.00 95.50 106 SER A O 1
ATOM 867 N N . ASP A 1 107 ? -16.069 -1.150 12.183 1.00 95.69 107 ASP A N 1
ATOM 868 C CA . ASP A 1 107 ? -17.277 -1.138 11.348 1.00 95.69 107 ASP A CA 1
ATOM 869 C C . ASP A 1 107 ? -17.003 -0.800 9.878 1.00 95.69 107 ASP A C 1
ATOM 871 O O . ASP A 1 107 ? -17.882 -0.953 9.040 1.00 95.69 107 ASP A O 1
ATOM 875 N N . ILE A 1 108 ? -15.791 -0.344 9.547 1.00 96.38 108 ILE A N 1
ATOM 876 C CA . ILE A 1 108 ? -15.416 0.096 8.194 1.00 96.38 108 ILE A CA 1
ATOM 877 C C . ILE A 1 108 ? -14.546 -0.954 7.502 1.00 96.38 108 ILE A C 1
ATOM 879 O O . ILE A 1 108 ? -14.603 -1.100 6.281 1.00 96.38 108 ILE A O 1
ATOM 883 N N . ILE A 1 109 ? -13.744 -1.697 8.268 1.00 97.81 109 ILE A N 1
ATOM 884 C CA . ILE A 1 109 ? -12.792 -2.674 7.738 1.00 97.81 109 ILE A CA 1
ATOM 885 C C . ILE A 1 109 ? -13.314 -4.085 7.968 1.00 97.81 109 ILE A C 1
ATOM 887 O O . ILE A 1 109 ? -13.684 -4.464 9.077 1.00 97.81 109 ILE A O 1
ATOM 891 N N . GLU A 1 110 ? -13.352 -4.861 6.894 1.00 97.38 110 GLU A N 1
ATOM 892 C CA . GLU A 1 110 ? -13.627 -6.289 6.921 1.00 97.38 110 GLU A CA 1
ATOM 893 C C . GLU A 1 110 ? -12.309 -7.044 6.967 1.00 97.38 110 GLU A C 1
ATOM 895 O O . GLU A 1 110 ? -11.382 -6.716 6.226 1.00 97.38 110 GLU A O 1
ATOM 900 N N . VAL A 1 111 ? -12.242 -8.053 7.830 1.00 97.25 111 VAL A N 1
ATOM 901 C CA . VAL A 1 111 ? -11.071 -8.910 7.996 1.00 97.25 111 VAL A CA 1
ATOM 902 C C . VAL A 1 111 ? -11.488 -10.347 7.710 1.00 97.25 111 VAL A C 1
ATOM 904 O O . VAL A 1 111 ? -12.400 -10.862 8.358 1.00 97.25 111 VAL A O 1
ATOM 907 N N . GLN A 1 112 ? -10.805 -10.993 6.768 1.00 96.38 112 GLN A N 1
ATOM 908 C CA . GLN A 1 112 ? -11.000 -12.394 6.407 1.00 96.38 112 GLN A CA 1
ATOM 909 C C . GLN A 1 112 ? -9.644 -13.107 6.421 1.00 96.38 112 GLN A C 1
ATOM 911 O O . GLN A 1 112 ? -8.844 -12.996 5.497 1.00 96.38 112 GLN A O 1
ATOM 916 N N . GLY A 1 113 ? -9.351 -13.825 7.509 1.00 95.56 113 GLY A N 1
ATOM 917 C CA . GLY A 1 113 ? -8.038 -14.445 7.706 1.00 95.56 113 GLY A CA 1
ATOM 918 C C . GLY A 1 113 ? -6.920 -13.397 7.761 1.00 95.56 113 GLY A C 1
ATOM 919 O O . GLY A 1 113 ? -6.856 -12.619 8.710 1.00 95.56 113 GLY A O 1
ATOM 920 N N . TYR A 1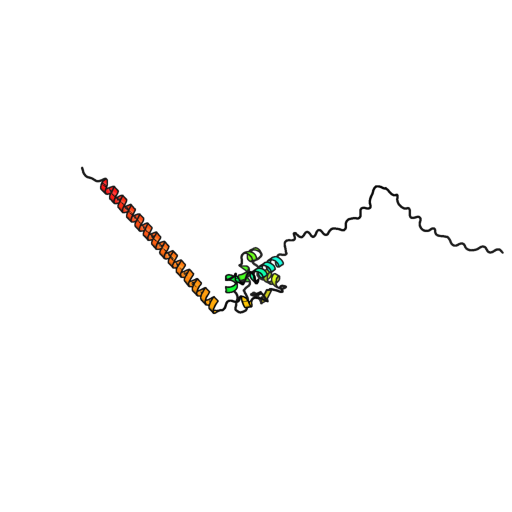 114 ? -6.055 -13.386 6.744 1.00 96.44 114 TYR A N 1
ATOM 921 C CA . TYR A 1 114 ? -4.958 -12.421 6.579 1.00 96.44 114 TYR A CA 1
ATOM 922 C C . TYR A 1 114 ? -5.243 -11.350 5.522 1.00 96.44 114 TYR A C 1
ATOM 924 O O . TYR A 1 114 ? -4.350 -10.589 5.154 1.00 96.44 114 TYR A O 1
ATOM 932 N N . GLU A 1 115 ? -6.475 -11.272 5.035 1.00 97.44 115 GLU A N 1
ATOM 933 C CA . GLU A 1 115 ? -6.884 -10.293 4.042 1.00 97.44 115 GLU A CA 1
ATOM 934 C C . GLU A 1 115 ? -7.835 -9.263 4.641 1.00 97.44 115 GLU A C 1
ATOM 936 O O . GLU A 1 115 ? -8.629 -9.560 5.540 1.00 97.44 115 GLU A O 1
ATOM 941 N N . ILE A 1 116 ? -7.742 -8.032 4.142 1.00 97.75 116 ILE A N 1
ATOM 942 C CA . ILE A 1 116 ? -8.566 -6.915 4.595 1.00 97.75 116 ILE A CA 1
ATOM 943 C C . ILE A 1 116 ? -9.152 -6.137 3.419 1.00 97.75 116 ILE A C 1
ATOM 945 O O . ILE A 1 116 ? -8.518 -6.009 2.372 1.00 97.75 116 ILE A O 1
ATOM 949 N N . ARG A 1 117 ? -10.350 -5.580 3.603 1.00 97.50 117 ARG A N 1
ATOM 950 C CA . ARG A 1 117 ? -10.971 -4.635 2.660 1.00 97.50 117 ARG A CA 1
ATOM 951 C C . ARG A 1 117 ? -11.806 -3.592 3.385 1.00 97.50 117 ARG A C 1
ATOM 953 O O . ARG A 1 117 ? -12.175 -3.771 4.543 1.00 97.50 117 ARG A O 1
ATOM 960 N N . ASN A 1 118 ? -12.159 -2.516 2.689 1.00 97.81 118 ASN A N 1
ATOM 961 C CA . ASN A 1 118 ? -13.244 -1.646 3.141 1.00 97.81 118 ASN A CA 1
ATOM 962 C C . ASN A 1 118 ? -14.588 -2.367 2.949 1.00 97.81 118 ASN A C 1
ATOM 964 O O . ASN A 1 118 ? -14.806 -2.920 1.879 1.00 97.81 118 ASN A O 1
ATOM 968 N N . ARG A 1 119 ? -15.501 -2.332 3.924 1.00 97.19 119 ARG A N 1
ATOM 969 C CA . ARG A 1 119 ? -16.826 -2.983 3.853 1.00 97.19 119 ARG A CA 1
ATOM 970 C C . ARG A 1 119 ? -17.778 -2.336 2.849 1.00 97.19 119 ARG A C 1
ATOM 972 O O . ARG A 1 119 ? -18.595 -3.023 2.239 1.00 97.19 119 ARG A O 1
ATOM 979 N N . HIS A 1 120 ? -17.698 -1.020 2.678 1.00 96.31 120 HIS A N 1
ATOM 980 C CA . HIS A 1 120 ? -18.758 -0.240 2.038 1.00 96.31 120 HIS A CA 1
ATOM 981 C C . HIS A 1 120 ? -18.437 0.160 0.597 1.00 96.31 120 HIS A C 1
ATOM 983 O O . HIS A 1 120 ? -19.334 0.176 -0.245 1.00 96.31 120 HIS A O 1
ATOM 989 N N . VAL A 1 121 ? -17.174 0.474 0.293 1.00 94.94 121 VAL A N 1
ATOM 990 C CA . VAL A 1 121 ? -16.834 1.211 -0.944 1.00 94.94 121 VAL A CA 1
ATOM 991 C C . VAL A 1 121 ? -15.940 0.441 -1.914 1.00 94.94 121 VAL A C 1
ATOM 993 O O . VAL A 1 121 ? -15.741 0.883 -3.042 1.00 94.94 121 VAL A O 1
ATOM 996 N N . TRP A 1 122 ? -15.451 -0.740 -1.519 1.00 94.56 122 TRP A N 1
ATOM 997 C CA . TRP A 1 122 ? -14.461 -1.526 -2.267 1.00 94.56 122 TRP A CA 1
ATOM 998 C C . TRP A 1 122 ? -14.839 -1.778 -3.734 1.00 94.56 122 TRP A C 1
ATOM 1000 O O . TRP A 1 122 ? -13.993 -1.632 -4.614 1.00 94.56 122 TRP A O 1
ATOM 1010 N N . ARG A 1 123 ? -16.117 -2.071 -4.019 1.00 94.81 123 ARG A N 1
ATOM 1011 C CA . ARG A 1 123 ? -16.612 -2.414 -5.368 1.00 94.81 123 ARG A CA 1
ATOM 1012 C C . ARG A 1 123 ? -16.304 -1.352 -6.421 1.00 94.81 123 ARG A C 1
ATOM 1014 O O . ARG A 1 123 ? -16.086 -1.695 -7.574 1.00 94.81 123 ARG A O 1
ATOM 1021 N N . LYS A 1 124 ? -16.281 -0.073 -6.032 1.00 94.94 124 LYS A N 1
ATOM 1022 C CA . LYS A 1 124 ? -16.001 1.046 -6.948 1.00 94.94 124 LYS A CA 1
ATOM 1023 C C . LYS A 1 124 ? -14.536 1.081 -7.400 1.00 94.94 124 LYS A C 1
ATOM 1025 O O . LYS A 1 124 ? -14.226 1.714 -8.404 1.00 94.94 124 LYS A O 1
ATOM 1030 N N . TYR A 1 125 ? -13.638 0.453 -6.640 1.00 94.69 125 TYR A N 1
ATOM 1031 C CA . TYR A 1 125 ? -12.192 0.633 -6.772 1.00 94.69 125 TYR A CA 1
ATOM 1032 C C . TYR A 1 125 ? -11.440 -0.627 -7.203 1.00 94.69 125 TYR A C 1
ATOM 1034 O O . TYR A 1 125 ? -10.269 -0.514 -7.578 1.00 94.69 125 TYR A O 1
ATOM 1042 N N . VAL A 1 126 ? -12.097 -1.790 -7.230 1.00 94.25 126 VAL A N 1
ATOM 1043 C CA . VAL A 1 126 ? -11.553 -2.995 -7.872 1.00 94.25 126 VAL A CA 1
ATOM 1044 C C . VAL A 1 126 ? -11.233 -2.674 -9.332 1.00 94.25 126 VAL A C 1
ATOM 1046 O O . VAL A 1 126 ? -12.057 -2.112 -10.055 1.00 94.25 126 VAL A O 1
ATOM 1049 N N . MET A 1 127 ? -10.008 -2.976 -9.762 1.00 90.88 127 MET A N 1
ATOM 1050 C CA . MET A 1 127 ? -9.627 -2.783 -11.159 1.00 90.88 127 MET A CA 1
ATOM 1051 C C . MET A 1 127 ? -10.189 -3.922 -12.012 1.00 90.88 127 MET A C 1
ATOM 1053 O O . MET A 1 127 ? -9.992 -5.082 -11.648 1.00 90.88 127 MET A O 1
ATOM 1057 N N . PRO A 1 128 ? -10.823 -3.619 -13.160 1.00 90.12 128 PRO A N 1
ATOM 1058 C CA . PRO A 1 128 ? -11.180 -4.639 -14.136 1.00 90.12 128 PRO A CA 1
ATOM 1059 C C . PRO A 1 128 ? -9.953 -5.460 -14.539 1.00 90.12 128 PRO A C 1
ATOM 1061 O O . PRO A 1 128 ? -8.861 -4.906 -14.705 1.00 90.12 128 PRO A O 1
ATOM 1064 N N . GLN A 1 129 ? -10.133 -6.767 -14.720 1.00 83.62 129 GLN A N 1
ATOM 1065 C CA . GLN A 1 129 ? -9.026 -7.681 -14.998 1.00 83.62 129 GLN A CA 1
ATOM 1066 C C . GLN A 1 129 ? -8.253 -7.297 -16.268 1.00 83.62 129 GLN A C 1
ATOM 1068 O O . GLN A 1 129 ? -7.022 -7.293 -16.261 1.00 83.62 129 GLN A O 1
ATOM 1073 N N . ASP A 1 130 ? -8.962 -6.870 -17.313 1.00 87.00 130 ASP A N 1
ATOM 1074 C CA . ASP A 1 130 ? -8.355 -6.427 -18.574 1.00 87.00 130 ASP A CA 1
ATOM 1075 C C . ASP A 1 130 ? -7.460 -5.195 -18.372 1.00 87.00 130 ASP A C 1
ATOM 1077 O O . ASP A 1 130 ? -6.365 -5.106 -18.924 1.00 87.00 130 ASP A O 1
ATOM 1081 N N . TRP A 1 131 ? -7.883 -4.267 -17.507 1.00 86.44 131 TRP A N 1
ATOM 1082 C CA . TRP A 1 131 ? -7.103 -3.077 -17.168 1.00 86.44 131 TRP A CA 1
ATOM 1083 C C . TRP A 1 131 ? -5.850 -3.427 -16.356 1.00 86.44 131 TRP A C 1
ATOM 1085 O O . TRP A 1 131 ? -4.785 -2.852 -16.584 1.00 86.44 131 TRP A O 1
ATOM 1095 N N . ARG A 1 132 ? -5.943 -4.399 -15.434 1.00 85.12 132 ARG A N 1
ATOM 1096 C CA . ARG A 1 132 ? -4.773 -4.909 -14.696 1.00 85.12 132 ARG A CA 1
ATOM 1097 C C . ARG A 1 132 ? -3.755 -5.549 -15.641 1.00 85.12 132 ARG A C 1
ATOM 1099 O O . ARG A 1 132 ? -2.564 -5.272 -15.514 1.00 85.12 132 ARG A O 1
ATOM 1106 N N . ALA A 1 133 ? -4.218 -6.378 -16.578 1.00 85.81 133 ALA A N 1
ATOM 1107 C CA . ALA A 1 133 ? -3.361 -7.032 -17.563 1.00 85.81 133 ALA A CA 1
ATOM 1108 C C . ALA A 1 133 ? -2.644 -6.004 -18.450 1.00 85.81 133 ALA A C 1
ATOM 1110 O O . ALA A 1 133 ? -1.420 -6.045 -18.561 1.00 85.81 133 ALA A O 1
ATOM 1111 N N . TYR A 1 134 ? -3.392 -5.029 -18.974 1.00 88.56 134 TYR A N 1
ATOM 1112 C CA . TYR A 1 134 ? -2.853 -3.942 -19.788 1.00 88.56 134 TYR A CA 1
ATOM 1113 C C . TYR A 1 134 ? -1.779 -3.126 -19.055 1.00 88.56 134 TYR A C 1
ATOM 1115 O O . TYR A 1 134 ? -0.705 -2.889 -19.602 1.00 88.56 134 TYR A O 1
ATOM 1123 N N . ILE A 1 135 ? -2.020 -2.730 -17.796 1.00 87.75 135 ILE A N 1
ATOM 1124 C CA . ILE A 1 135 ? -1.013 -1.993 -17.014 1.00 87.75 135 ILE A CA 1
ATOM 1125 C C . ILE A 1 135 ? 0.263 -2.820 -16.840 1.00 87.75 135 ILE A C 1
ATOM 1127 O O . ILE A 1 135 ? 1.356 -2.280 -16.977 1.00 87.75 135 ILE A O 1
ATOM 1131 N N . ASN A 1 136 ? 0.146 -4.109 -16.519 1.00 87.38 136 ASN A N 1
ATOM 1132 C CA . ASN A 1 136 ? 1.320 -4.953 -16.302 1.00 87.38 136 ASN A CA 1
ATOM 1133 C C . ASN A 1 136 ? 2.140 -5.122 -17.588 1.00 87.38 136 ASN A C 1
ATOM 1135 O O . ASN A 1 136 ? 3.366 -5.064 -17.537 1.00 87.38 136 ASN A O 1
ATOM 1139 N N . GLU A 1 137 ? 1.480 -5.287 -18.736 1.00 91.38 137 GLU A N 1
ATOM 1140 C CA . GLU A 1 137 ? 2.142 -5.332 -20.043 1.00 91.38 137 GLU A CA 1
ATOM 1141 C C . GLU A 1 137 ? 2.869 -4.016 -20.352 1.00 91.38 137 GLU A C 1
ATOM 1143 O O . GLU A 1 137 ? 4.056 -4.026 -20.678 1.00 91.38 137 GLU A O 1
ATOM 1148 N N . LEU A 1 138 ? 2.200 -2.874 -20.157 1.00 90.81 138 LEU A N 1
ATOM 1149 C CA . LEU A 1 138 ? 2.819 -1.561 -20.335 1.00 90.81 138 LEU A CA 1
ATOM 1150 C C . LEU A 1 138 ? 4.015 -1.340 -19.406 1.00 90.81 138 LEU A C 1
ATOM 1152 O O . LEU A 1 138 ? 5.022 -0.777 -19.825 1.00 90.81 138 LEU A O 1
ATOM 1156 N N . GLU A 1 139 ? 3.922 -1.754 -18.143 1.00 90.75 139 GLU A N 1
ATOM 1157 C CA . GLU A 1 139 ? 5.030 -1.635 -17.195 1.00 90.75 139 GLU A CA 1
ATOM 1158 C C . GLU A 1 139 ? 6.237 -2.474 -17.629 1.00 90.75 139 GLU A C 1
ATOM 1160 O O . GLU A 1 139 ? 7.370 -1.998 -17.531 1.00 90.75 139 GLU A O 1
ATOM 1165 N N . LEU A 1 140 ? 6.017 -3.680 -18.164 1.00 91.94 140 LEU A N 1
ATOM 1166 C CA . LEU A 1 140 ? 7.091 -4.500 -18.732 1.00 91.94 140 LEU A CA 1
ATOM 1167 C C . LEU A 1 140 ? 7.746 -3.818 -19.939 1.00 91.94 140 LEU A C 1
ATOM 1169 O O . LEU A 1 140 ? 8.977 -3.781 -20.019 1.00 91.94 140 LEU A O 1
ATOM 1173 N N . GLU A 1 141 ? 6.948 -3.233 -20.832 1.00 94.44 141 GLU A N 1
ATOM 1174 C CA . GLU A 1 141 ? 7.454 -2.504 -21.999 1.00 94.44 141 GLU A CA 1
ATOM 1175 C C . GLU A 1 141 ? 8.253 -1.262 -21.579 1.00 94.44 141 GLU A C 1
ATOM 1177 O O . GLU A 1 141 ? 9.363 -1.032 -22.058 1.00 94.44 141 GLU A O 1
ATOM 1182 N N . ILE A 1 142 ? 7.756 -0.493 -20.605 1.00 94.88 142 ILE A N 1
ATOM 1183 C CA . ILE A 1 142 ? 8.469 0.667 -20.053 1.00 94.88 142 ILE A CA 1
ATOM 1184 C C . ILE A 1 142 ? 9.821 0.242 -19.471 1.00 94.88 142 ILE A C 1
ATOM 1186 O O . ILE A 1 142 ? 10.835 0.891 -19.740 1.00 94.88 142 ILE A O 1
ATOM 1190 N N . VAL A 1 143 ? 9.869 -0.853 -18.706 1.00 96.31 143 VAL A N 1
ATOM 1191 C CA . VAL A 1 143 ? 11.121 -1.388 -18.148 1.00 96.31 143 VAL A CA 1
ATOM 1192 C C . VAL A 1 143 ? 12.087 -1.796 -19.263 1.00 96.31 143 VAL A C 1
ATOM 1194 O O . VAL A 1 143 ? 13.287 -1.507 -19.182 1.00 96.31 143 VAL A O 1
ATOM 1197 N N . HIS A 1 144 ? 11.582 -2.439 -20.317 1.00 95.88 144 HIS A N 1
ATOM 1198 C CA . HIS A 1 144 ? 12.389 -2.831 -21.466 1.00 95.88 144 HIS A CA 1
ATOM 1199 C C . HIS A 1 144 ? 12.981 -1.614 -22.189 1.00 95.88 144 HIS A C 1
ATOM 1201 O O . HIS A 1 144 ? 14.201 -1.526 -22.357 1.00 95.88 144 HIS A O 1
ATOM 1207 N N . LEU A 1 145 ? 12.146 -0.632 -22.528 1.00 96.44 145 LEU A N 1
ATOM 1208 C CA . LEU A 1 145 ? 12.562 0.598 -23.199 1.00 96.44 145 LEU A CA 1
ATOM 1209 C C . LEU A 1 145 ? 13.553 1.406 -22.361 1.00 96.44 145 LEU A C 1
ATOM 1211 O O . LEU A 1 145 ? 14.530 1.931 -22.889 1.00 96.44 145 LEU A O 1
ATOM 1215 N N . GLN A 1 146 ? 13.369 1.482 -21.043 1.00 92.75 146 GLN A N 1
ATOM 1216 C CA . GLN A 1 146 ? 14.330 2.141 -20.155 1.00 92.75 146 GLN A CA 1
ATOM 1217 C C . GLN A 1 146 ? 15.695 1.449 -20.171 1.00 92.75 146 GLN A C 1
ATOM 1219 O O . GLN A 1 146 ? 16.731 2.121 -20.198 1.00 92.75 146 GLN A O 1
ATOM 1224 N N . LYS A 1 147 ? 15.715 0.113 -20.182 1.00 96.25 147 LYS A N 1
ATOM 1225 C CA . LYS A 1 147 ? 16.953 -0.664 -20.287 1.00 96.25 147 LYS A CA 1
ATOM 1226 C C . LYS A 1 147 ? 17.650 -0.418 -21.624 1.00 96.25 147 LYS A C 1
ATOM 1228 O O . LYS A 1 147 ? 18.873 -0.256 -21.639 1.00 96.25 147 LYS A O 1
ATOM 1233 N N . GLU A 1 148 ? 16.889 -0.363 -22.712 1.00 96.69 148 GLU A N 1
ATOM 1234 C CA . GLU A 1 148 ? 17.412 -0.088 -24.048 1.00 96.69 148 GLU A CA 1
ATOM 1235 C C . GLU A 1 148 ? 17.951 1.343 -24.159 1.00 96.69 148 GLU A C 1
ATOM 1237 O O . GLU A 1 148 ? 19.095 1.539 -24.561 1.00 96.69 148 GLU A O 1
ATOM 1242 N N . ASN A 1 149 ? 17.215 2.339 -23.669 1.00 97.31 149 ASN A N 1
ATOM 1243 C CA . ASN A 1 149 ? 17.678 3.726 -23.606 1.00 97.31 149 ASN A CA 1
ATOM 1244 C C . ASN A 1 149 ? 18.961 3.865 -22.776 1.00 97.31 149 ASN A C 1
ATOM 1246 O O . ASN A 1 149 ? 19.897 4.555 -23.176 1.00 97.31 149 ASN A O 1
ATOM 1250 N N . ALA A 1 150 ? 19.054 3.165 -21.642 1.00 97.94 150 ALA A N 1
ATOM 1251 C CA . ALA A 1 150 ? 20.277 3.134 -20.849 1.00 97.94 150 ALA A CA 1
ATOM 1252 C C . ALA A 1 150 ? 21.437 2.460 -21.601 1.00 97.94 150 ALA A C 1
ATOM 1254 O O . ALA A 1 150 ? 22.591 2.854 -21.435 1.00 97.94 150 ALA A O 1
ATOM 1255 N N . ARG A 1 151 ? 21.161 1.440 -22.424 1.00 97.44 151 ARG A N 1
ATOM 1256 C CA . ARG A 1 151 ? 22.164 0.788 -23.277 1.00 97.44 151 ARG A CA 1
ATOM 1257 C C . ARG A 1 151 ? 22.671 1.738 -24.357 1.00 97.44 151 ARG A C 1
ATOM 1259 O O . ARG A 1 151 ? 23.885 1.894 -24.471 1.00 97.44 151 ARG A O 1
ATOM 1266 N N . LEU A 1 152 ? 21.768 2.375 -25.097 1.00 96.94 152 LEU A N 1
ATOM 1267 C CA . LEU A 1 152 ? 22.101 3.323 -26.162 1.00 96.94 152 LEU A CA 1
ATOM 1268 C C . LEU A 1 152 ? 22.895 4.508 -25.615 1.00 96.94 152 LEU A C 1
ATOM 1270 O O . LEU A 1 152 ? 23.957 4.825 -26.143 1.00 96.94 152 LEU A O 1
ATOM 1274 N N . LYS A 1 153 ? 22.474 5.066 -24.476 1.00 97.69 153 LYS A N 1
ATOM 1275 C CA . LYS A 1 153 ? 23.199 6.155 -23.814 1.00 97.69 153 LYS A CA 1
ATOM 1276 C C . LYS A 1 153 ? 24.644 5.776 -23.470 1.00 97.69 153 LYS A C 1
ATOM 1278 O O . LYS A 1 153 ? 25.565 6.532 -23.759 1.00 97.69 153 LYS A O 1
ATOM 1283 N N . ARG A 1 154 ? 24.871 4.569 -22.934 1.00 97.06 154 ARG A N 1
ATOM 1284 C CA . ARG A 1 154 ? 26.237 4.068 -22.682 1.00 97.06 154 ARG A CA 1
ATOM 1285 C C . ARG A 1 154 ? 27.043 3.892 -23.972 1.00 97.06 154 ARG A C 1
ATOM 1287 O O . ARG A 1 154 ? 28.251 4.105 -23.960 1.00 97.06 154 ARG A O 1
ATOM 1294 N N . GLN A 1 155 ? 26.412 3.469 -25.070 1.00 96.50 155 GLN A N 1
ATOM 1295 C CA . GLN A 1 155 ? 27.095 3.324 -26.360 1.00 96.50 155 GLN A CA 1
ATOM 1296 C C . GLN A 1 155 ? 27.511 4.679 -26.937 1.00 96.50 155 GLN A C 1
ATOM 1298 O O . GLN A 1 155 ? 28.637 4.805 -27.414 1.00 96.50 155 GLN A O 1
ATOM 1303 N N . GLU A 1 156 ? 26.644 5.688 -26.857 1.00 96.25 156 GLU A N 1
ATOM 1304 C CA . GLU A 1 156 ? 26.966 7.059 -27.261 1.00 96.25 156 GLU A CA 1
ATOM 1305 C C . GLU A 1 156 ? 28.128 7.628 -26.442 1.00 96.25 156 GLU A C 1
ATOM 1307 O O . GLU A 1 156 ? 29.087 8.137 -27.021 1.00 96.25 156 GLU A O 1
ATOM 1312 N N . GLU A 1 157 ? 28.102 7.470 -25.115 1.00 96.12 157 GLU A N 1
ATOM 1313 C CA . GLU A 1 157 ? 29.190 7.891 -24.221 1.00 96.12 157 GLU A CA 1
ATOM 1314 C C . GLU A 1 157 ? 30.523 7.216 -24.592 1.00 96.12 157 GLU A C 1
ATOM 1316 O O . GLU A 1 157 ? 31.560 7.876 -24.691 1.00 96.12 157 GLU A O 1
ATOM 1321 N N . GLN A 1 158 ? 30.505 5.908 -24.879 1.00 95.19 158 GLN A N 1
ATOM 1322 C CA . GLN A 1 158 ? 31.696 5.188 -25.341 1.00 95.19 158 GLN A CA 1
ATOM 1323 C C . GLN A 1 158 ? 32.184 5.670 -26.712 1.00 95.19 158 GLN A C 1
ATOM 1325 O O . GLN A 1 158 ? 33.394 5.750 -26.936 1.00 95.19 158 GLN A O 1
ATOM 1330 N N . MET A 1 159 ? 31.274 5.981 -27.638 1.00 95.31 159 MET A N 1
ATOM 1331 C CA . MET A 1 159 ? 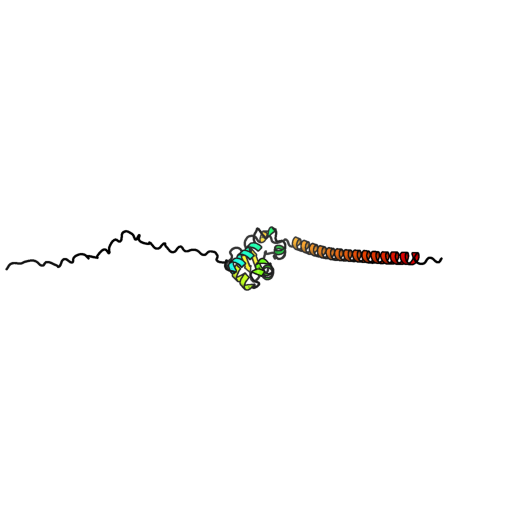31.631 6.527 -28.949 1.00 95.31 159 MET A CA 1
ATOM 1332 C C . MET A 1 159 ? 32.296 7.895 -28.810 1.00 95.31 159 MET A C 1
ATOM 1334 O O . MET A 1 159 ? 33.353 8.115 -29.400 1.00 95.31 159 MET A O 1
ATOM 1338 N N . GLN A 1 160 ? 31.732 8.779 -27.985 1.00 95.12 160 GLN A N 1
ATOM 1339 C CA . GLN A 1 160 ? 32.307 10.096 -27.716 1.00 95.12 160 GLN A CA 1
ATOM 1340 C C . GLN A 1 160 ? 33.697 9.986 -27.085 1.00 95.12 160 GLN A C 1
ATOM 1342 O O . GLN A 1 160 ? 34.608 10.697 -27.507 1.00 95.12 160 GLN A O 1
ATOM 1347 N N . LEU A 1 161 ? 33.897 9.058 -26.142 1.00 94.81 161 LEU A N 1
ATOM 1348 C CA . LEU A 1 161 ? 35.208 8.826 -25.535 1.00 94.81 161 LEU A CA 1
ATOM 1349 C C . LEU A 1 161 ? 36.239 8.365 -26.574 1.00 94.81 161 LEU A C 1
ATOM 1351 O O . LEU A 1 161 ? 37.313 8.956 -26.677 1.00 94.81 161 LEU A O 1
ATOM 1355 N N . LYS A 1 162 ? 35.889 7.377 -27.408 1.00 93.38 162 LYS A N 1
ATOM 1356 C CA . LYS A 1 162 ? 36.765 6.908 -28.496 1.00 93.38 162 LYS A CA 1
ATOM 1357 C C . LYS A 1 162 ? 37.103 8.027 -29.484 1.00 93.38 162 LYS A C 1
ATOM 1359 O O . LYS A 1 162 ? 38.250 8.140 -29.916 1.00 93.38 162 LYS A O 1
ATOM 1364 N N . MET A 1 163 ? 36.130 8.870 -29.838 1.00 91.12 163 MET A N 1
ATOM 1365 C CA . MET A 1 163 ? 36.351 10.022 -30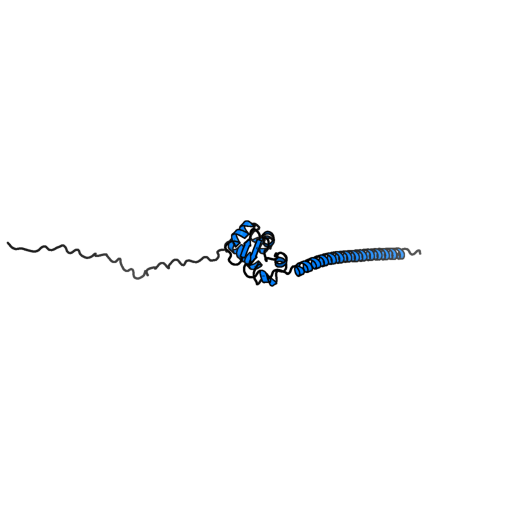.720 1.00 91.12 163 MET A CA 1
ATOM 1366 C C . MET A 1 163 ? 37.260 11.078 -30.076 1.00 91.12 163 MET A C 1
ATOM 1368 O O . MET A 1 163 ? 38.153 11.609 -30.743 1.00 91.12 163 MET A O 1
ATOM 1372 N N . ALA A 1 164 ? 37.086 11.359 -28.784 1.00 89.62 164 ALA A N 1
ATOM 1373 C CA . ALA A 1 164 ? 37.930 12.291 -28.044 1.00 89.62 164 ALA A CA 1
ATOM 1374 C C . ALA A 1 164 ? 39.384 11.791 -27.952 1.00 89.62 164 ALA A C 1
ATOM 1376 O O . ALA A 1 164 ? 40.318 12.551 -28.216 1.00 89.62 164 ALA A O 1
ATOM 1377 N N . GLU A 1 165 ? 39.587 10.505 -27.658 1.00 89.75 165 GLU A N 1
ATOM 1378 C CA . GLU A 1 165 ? 40.911 9.874 -27.612 1.00 89.75 165 GLU A CA 1
ATOM 1379 C C . GLU A 1 165 ? 41.613 9.880 -28.976 1.00 89.75 165 GLU A C 1
ATOM 1381 O O . GLU A 1 165 ? 42.806 10.197 -29.056 1.00 89.75 165 GLU A O 1
ATOM 1386 N N . ALA A 1 166 ? 40.884 9.571 -30.054 1.00 82.06 166 ALA A N 1
ATOM 1387 C CA . ALA A 1 166 ? 41.412 9.613 -31.416 1.00 82.06 166 ALA A CA 1
ATOM 1388 C C . ALA A 1 166 ? 41.847 11.035 -31.802 1.00 82.06 166 ALA A C 1
ATOM 1390 O O . ALA A 1 166 ? 42.950 11.228 -32.321 1.00 82.06 166 ALA A O 1
ATOM 1391 N N . THR A 1 167 ? 41.032 12.036 -31.455 1.00 79.06 167 THR A N 1
ATOM 1392 C CA . THR A 1 167 ? 41.342 13.451 -31.700 1.00 79.06 167 THR A CA 1
ATOM 1393 C C . THR A 1 167 ? 42.606 13.869 -30.948 1.00 79.06 167 THR A C 1
ATOM 1395 O O . THR A 1 167 ? 43.516 14.434 -31.550 1.00 79.06 167 THR A O 1
ATOM 1398 N N . GLN A 1 168 ? 42.738 13.518 -29.662 1.00 73.00 168 GLN A N 1
ATOM 1399 C CA . GLN A 1 168 ? 43.947 13.814 -28.883 1.00 73.00 168 GLN A CA 1
ATOM 1400 C C . GLN A 1 168 ? 45.213 13.170 -29.468 1.00 73.00 168 GLN A C 1
ATOM 1402 O O . GLN A 1 168 ? 46.268 13.812 -29.508 1.00 73.00 168 GLN A O 1
ATOM 1407 N N . HIS A 1 169 ? 45.134 11.916 -29.921 1.00 74.00 169 HIS A N 1
ATOM 1408 C CA . HIS A 1 169 ? 46.265 11.232 -30.554 1.00 74.00 169 HIS A CA 1
ATOM 1409 C C . HIS A 1 169 ? 46.676 11.902 -31.869 1.00 74.00 169 HIS A C 1
ATOM 1411 O O . HIS A 1 169 ? 47.872 12.037 -32.141 1.00 74.00 169 HIS A O 1
ATOM 1417 N N . GLN A 1 170 ? 45.712 12.374 -32.661 1.00 67.38 170 GLN A N 1
ATOM 1418 C CA . GLN A 1 170 ? 45.981 13.131 -33.881 1.00 67.38 170 GLN A CA 1
ATOM 1419 C C . GLN A 1 170 ? 46.664 14.467 -33.583 1.00 67.38 170 GLN A C 1
ATOM 1421 O O . GLN A 1 170 ? 47.696 14.752 -34.188 1.00 67.38 170 GLN A O 1
ATOM 1426 N N . THR A 1 171 ? 46.178 15.240 -32.608 1.00 69.88 171 THR A N 1
ATOM 1427 C CA . THR A 1 171 ? 46.788 16.525 -32.229 1.00 69.88 171 THR A CA 1
ATOM 1428 C C . THR A 1 171 ? 48.212 16.342 -31.707 1.00 69.88 171 THR A C 1
ATOM 1430 O O . THR A 1 171 ? 49.113 17.068 -32.119 1.00 69.88 171 THR A O 1
ATOM 1433 N N . LYS A 1 172 ? 48.458 15.324 -30.867 1.00 70.50 172 LYS A N 1
ATOM 1434 C CA . LYS A 1 172 ? 49.811 14.987 -30.387 1.00 70.50 172 LYS A CA 1
ATOM 1435 C C . LYS A 1 172 ? 50.735 14.592 -31.540 1.00 70.50 172 LYS A C 1
ATOM 1437 O O . LYS A 1 172 ? 51.866 15.062 -31.595 1.00 70.50 172 LYS A O 1
ATOM 1442 N N . LYS A 1 173 ? 50.261 13.776 -32.488 1.00 69.38 173 LYS A N 1
ATOM 1443 C CA . LYS A 1 173 ? 51.047 13.354 -33.659 1.00 69.38 173 LYS A CA 1
ATOM 1444 C C . LYS A 1 173 ? 51.342 14.516 -34.614 1.00 69.38 173 LYS A C 1
ATOM 1446 O O . LYS A 1 173 ? 52.435 14.565 -35.168 1.00 69.38 173 LYS A O 1
ATOM 1451 N N . ILE A 1 174 ? 50.401 15.444 -34.799 1.00 72.31 174 ILE A N 1
ATOM 1452 C CA . ILE A 1 174 ? 50.600 16.673 -35.585 1.00 72.31 174 ILE A CA 1
ATOM 1453 C C . ILE A 1 174 ? 51.635 17.570 -34.906 1.00 72.31 174 ILE A C 1
ATOM 1455 O O . ILE A 1 174 ? 52.585 17.990 -35.561 1.00 72.31 174 ILE A O 1
ATOM 1459 N N . LEU A 1 175 ? 51.504 17.788 -33.594 1.00 62.00 175 LEU A N 1
ATOM 1460 C CA . LEU A 1 175 ? 52.439 18.611 -32.833 1.00 62.00 175 LEU A CA 1
ATOM 1461 C C . LEU A 1 175 ? 53.860 18.035 -32.913 1.00 62.00 175 L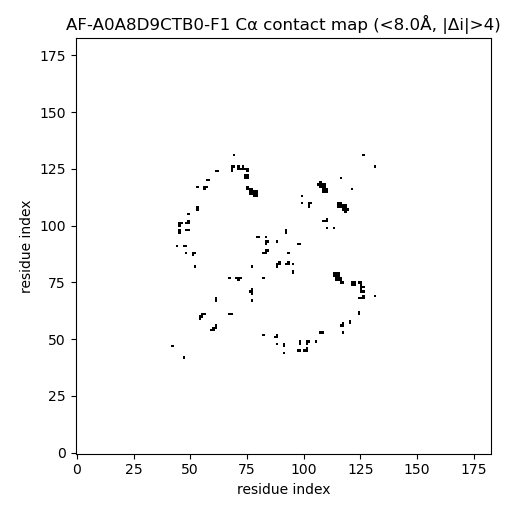EU A C 1
ATOM 1463 O O . LEU A 1 175 ? 54.785 18.750 -33.261 1.00 62.00 175 LEU A O 1
ATOM 1467 N N . GLN A 1 176 ? 54.044 16.729 -32.706 1.00 60.00 176 GLN A N 1
ATOM 1468 C CA . GLN A 1 176 ? 55.361 16.074 -32.797 1.00 60.00 176 GLN A CA 1
ATOM 1469 C C . GLN A 1 176 ? 56.024 16.205 -34.186 1.00 60.00 176 GLN A C 1
ATOM 1471 O O . GLN A 1 176 ? 57.246 16.300 -34.279 1.00 60.00 176 GLN A O 1
ATOM 1476 N N . ARG A 1 177 ? 55.231 16.259 -35.265 1.00 60.91 177 ARG A N 1
ATOM 1477 C CA . ARG A 1 177 ? 55.725 16.414 -36.645 1.00 60.91 177 ARG A CA 1
ATOM 1478 C C . ARG A 1 177 ? 56.198 17.835 -36.971 1.00 60.91 177 ARG A C 1
ATOM 1480 O O . ARG A 1 177 ? 57.111 17.980 -37.771 1.00 60.91 177 ARG A O 1
ATOM 1487 N N . SER A 1 178 ? 55.619 18.875 -36.366 1.00 60.62 178 SER A N 1
ATOM 1488 C CA . SER A 1 178 ? 56.050 20.266 -36.596 1.00 60.62 178 SER A CA 1
ATOM 1489 C C . SER A 1 178 ? 57.347 20.636 -35.864 1.00 60.62 178 SER A C 1
ATOM 1491 O O . SER A 1 178 ? 58.001 21.598 -36.249 1.00 60.62 178 SER A O 1
ATOM 1493 N N . TRP A 1 179 ? 57.745 19.873 -34.838 1.00 57.16 179 TRP A N 1
ATOM 1494 C CA . TRP A 1 179 ? 59.010 20.063 -34.104 1.00 57.16 179 TRP A CA 1
ATOM 1495 C C . TRP A 1 179 ? 60.214 19.340 -34.734 1.00 57.16 179 TRP A C 1
ATOM 1497 O O . TRP A 1 179 ? 61.325 19.440 -34.225 1.00 57.16 179 TRP A O 1
ATOM 1507 N N . THR A 1 180 ? 60.018 18.615 -35.839 1.00 63.50 180 THR A N 1
ATOM 1508 C CA . THR A 1 180 ? 61.058 17.854 -36.553 1.00 63.50 180 THR A CA 1
ATOM 1509 C C . THR A 1 180 ? 61.215 18.371 -37.986 1.00 63.50 180 THR A C 1
ATOM 1511 O O . THR A 1 180 ? 61.018 17.644 -38.953 1.00 63.50 180 THR A O 1
ATOM 1514 N N . SER A 1 181 ? 61.554 19.654 -38.144 1.00 53.97 181 SER A N 1
ATOM 1515 C CA . SER A 1 181 ? 62.013 20.181 -39.436 1.00 53.97 181 SER A CA 1
ATOM 1516 C C . SER A 1 181 ? 63.535 20.037 -39.514 1.00 53.97 181 SER A C 1
ATOM 1518 O O . SER A 1 181 ? 64.212 20.555 -38.622 1.00 53.97 181 SER A O 1
ATOM 1520 N N . PRO A 1 182 ? 64.103 19.350 -40.521 1.00 66.38 182 PRO A N 1
ATOM 1521 C CA . PRO A 1 182 ? 65.539 19.389 -40.739 1.00 66.38 182 PRO A CA 1
ATOM 1522 C C . PRO A 1 182 ? 65.906 20.763 -41.318 1.00 66.38 182 PRO A C 1
ATOM 1524 O O . PRO A 1 182 ? 65.162 21.308 -42.137 1.00 66.38 182 PRO A O 1
ATOM 1527 N N . PHE A 1 183 ? 67.001 21.324 -40.806 1.00 55.38 183 PHE A N 1
ATOM 1528 C CA . PHE A 1 183 ? 67.636 22.552 -41.291 1.00 55.38 183 PHE A CA 1
ATOM 1529 C C . PHE A 1 183 ? 68.133 22.407 -42.731 1.00 55.38 183 PHE A C 1
ATOM 1531 O O . PHE A 1 183 ? 68.556 21.284 -43.092 1.00 55.38 183 PHE A O 1
#

InterPro domains:
  IPR006630 La-type HTH domain [PF05383] (49-105)
  IPR006630 La-type HTH domain [PS50961] (39-128)
  IPR006630 La-type HTH domain [SM00715] (43-119)
  IPR036388 Winged helix-like DNA-binding domain superfamily [G3DSA:1.10.10.10] (37-126)
  IPR036390 Winged helix DNA-binding domain superfamily [SSF46785] (42-129)
  IPR045180 La domain containing protein [PTHR22792] (42-139)

Sequence (183 aa):
MMYHPHRMPFIDPLAVLFPSQNPDRMPFIEPPPVLILNQDKKAPLKTKILNQVQYYLSEDNLPNDVYLRKCMNDEGFVHIEFISSFNKLKALTSNAQLILDSLRDSDIIEVQGYEIRNRHVWRKYVMPQDWRAYINELELEIVHLQKENARLKRQEEQMQLKMAEATQHQTKKILQRSWTSPF

Radius of gyration: 43.55 Å; Cα contacts (8 Å, |Δi|>4): 109; chains: 1; bounding box: 122×53×143 Å

Foldseek 3Di:
DDDDDDDDDDDPPDPPDDPDDPPPDDPPPPDDPPPPVPPPPPPPLLVQLQVLVCVCQDPVNLVPCPVQLLQQDQVLKHFQQVVCPDPSNVVSHNDQVSSCVSCVPDPQWDDDPRIIHGPPCSNVRRDDPVRSVVVVVVVVVVVVVVVVVVVVVVVVVVVVVVVVVVVVVVVVVVVVVVVDDDD

Solvent-accessible surface area (backbone atoms only — not comparable to full-atom values): 11321 Å² total; per-residue (Å²): 141,81,92,80,82,91,76,78,87,82,78,77,83,75,89,72,78,77,82,75,89,64,96,86,65,77,84,80,71,75,72,76,83,74,78,74,73,77,74,84,60,76,71,55,67,47,55,53,53,33,53,54,53,50,47,61,54,25,88,83,35,42,86,72,35,59,72,63,33,71,56,30,42,96,86,27,34,30,51,45,71,63,58,36,64,38,68,77,47,38,73,75,42,80,55,65,66,62,53,52,68,35,38,71,86,40,91,53,44,42,78,58,94,64,28,37,28,35,67,86,61,31,81,82,54,42,63,56,67,69,58,54,52,51,51,54,52,51,51,52,50,51,53,50,51,51,53,48,52,55,49,52,51,52,51,51,53,52,50,52,50,54,52,52,53,52,51,52,54,50,53,51,53,52,54,60,56,72,75,63,70,84,131

Nearest PDB structures (foldseek):
  8g91-assembly1_A  TM=9.663E-01  e=4.236E-09  Homo sapiens
  7sot-assembly1_A  TM=9.542E-01  e=9.035E-09  Homo sapiens
  2cqk-assembly1_A  TM=9.063E-01  e=4.977E-06  Homo sapiens
  1s29-assembly1_A  TM=9.675E-01  e=3.104E-05  Trypanosoma brucei
  6i9b-assembly1_A  TM=8.463E-01  e=3.011E-04  Homo sapiens

pLDDT: mean 82.57, std 18.4, range [43.44, 97.94]

Mean predicted aligned error: 15.62 Å